Protein AF-0000000076604350 (afdb_homodimer)

Solvent-accessible surface area (backbone atoms only — not comparable to full-atom values): 19239 Å² total; per-residue (Å²): 82,40,41,67,56,44,43,65,61,52,54,80,38,66,64,33,35,86,47,88,74,57,66,70,59,52,49,53,24,46,43,36,24,58,46,32,68,46,77,90,67,58,70,30,48,34,40,36,42,25,32,75,58,22,24,50,54,53,6,51,53,47,26,49,51,41,41,78,71,67,54,74,53,62,68,60,40,52,53,45,28,46,53,47,66,53,26,44,30,33,43,35,36,25,32,43,69,64,87,52,88,81,64,50,69,69,53,44,48,38,22,34,29,20,11,50,42,36,22,52,48,38,36,40,58,71,64,32,29,31,25,84,42,74,58,74,68,46,70,32,70,66,46,32,53,73,73,67,44,57,94,79,25,42,57,74,33,37,34,35,31,22,42,49,70,57,86,79,69,86,80,87,68,75,61,44,70,82,37,47,45,80,37,92,84,41,42,67,58,44,43,65,62,51,54,81,38,66,63,35,34,87,46,87,71,56,65,70,60,53,48,53,24,46,42,35,24,58,45,32,68,45,80,90,68,57,70,30,48,36,38,36,40,25,32,76,57,22,24,51,53,52,6,51,52,48,27,51,54,41,41,76,72,66,55,75,55,63,69,59,40,52,52,45,28,47,53,47,67,52,27,44,30,32,45,36,36,25,32,43,68,64,86,51,88,81,66,50,70,69,54,44,46,38,23,33,28,19,11,50,40,36,23,53,49,38,34,40,58,72,64,32,28,31,27,84,43,73,61,74,69,46,71,33,72,65,46,32,53,72,73,67,46,56,94,78,26,43,56,74,30,38,33,34,30,21,41,51,69,57,86,79,70,85,79,84,67,75,61,43,70,81,37,47,45,80,38,95

Secondary structure (DSSP, 8-state):
-BHHHHHHH--B---B---PPPHHHHHHHHHHHHTS--GGG---EEEEEE-THHHHHHHHHHHHHHHHTT---HHHHHHHHHGGGGSSEEEEEEE-----TT--HHHHHHHHHHHHHHHHHHHHHTT-EEEEE--GGGG-HHHHHHTT--TT-EEEEEEEEE-BSSPPPPP----GGGGEEEE-/-BHHHHHHH--B---B---PPPHHHHHHHHHHHHTS--GGG---EEEEEE-THHHHHHHHHHHHHHHHTT---HHHHHHHHHGGGGSSEEEEEEE-----TT--HHHHHHHHHHHHHHHHHHHHHTT-EEEEE--GGGG-HHHHHHTT--TT-EEEEEEEEE-BSSPPPPP----GGGGEEEE-

Radius of gyration: 20.69 Å; Cα contacts (8 Å, |Δi|>4): 743; chains: 2; bounding box: 39×64×52 Å

Sequence (368 aa):
MDVLKAIRTRRSFGLVKDEKIDREIIEQILEAGTWAPCHYRTEPWRFFVLEGEGRKKLGEVLEQIAKNNGEEDEIKLEKTRAKPLRAPLIITVAVEPSDHPEALHLEEIGAVYAAIQNMLLAAHSLGLASIWRTGKPTYDPLMKQFFGLSEDGEVLGFLYIGYPKRYMPDGKRKSFEDVTKWINMDVLKAIRTRRSFGLVKDEKIDREIIEQILEAGTWAPCHYRTEPWRFFVLEGEGRKKLGEVLEQIAKNNGEEDEIKLEKTRAKPLRAPLIITVAVEPSDHPEALHLEEIGAVYAAIQNMLLAAHSLGLASIWRTGKPTYDPLMKQFFGLSEDGEVLGFLYIGYPKRYMPDGKRKSFEDVTKWIN

Foldseek 3Di:
DDPVVLVQFADQDLAFDLDDDDPVLVVQLQVLLQPFDADVSQSFKDKDKAADCSLLVVLVLQLVLCVVVPDDDPVVSVVSSCVSVSARIKIWMKGADDPPPPDDLVRSVVRNVRSVVSSSSSLVVVQKHKHWDDDDSQADPSNCVVVPHDPSMGTDTIIGMHHHPDDDDGDDDDDVVVVDDDDD/DDPVVLVQFADQDLAFDLDDDDPVLVVQLQVLLQPFDAVVSQSFKDKDKAADCSLLVVLVLQLVLCVVVPDDDPVVSVVSSCVSVSARIKIWMKGADDPPPPDDLVRSVVRNVRSVVSSSSSLVVVQKHKHWDDDDSQADPSNCVVVPHDPSMGTDTIIGMHHHPDDDDGDDDDDVVVVDDDDD

pLDDT: mean 97.79, std 1.61, range [89.69, 99.0]

Organism: NCBI:txid33932

Nearest PDB structures (foldseek):
  7tmg-assembly1_B  TM=9.272E-01  e=1.233E-18  Klebsiella pneumoniae subsp. pneumoniae HS11286
  3bm1-assembly1_A  TM=9.196E-01  e=1.662E-18  Escherichia coli K-12
  8dil-assembly1_A  TM=9.344E-01  e=5.162E-18  Salmonella enterica subsp. enterica serovar Typhimurium str. SL1344
  8dil-assembly2_C  TM=9.238E-01  e=8.832E-18  Salmonella enterica subsp. enterica serovar Typhimurium str. SL1344
  3k6h-assembly1_B  TM=9.049E-01  e=6.877E-16  Agrobacterium fabrum str. C58

InterPro domains:
  IPR000415 Nitroreductase-like [G3DSA:3.40.109.10] (1-183)
  IPR000415 Nitroreductase-like [SSF55469] (1-182)
  IPR026021 Putative NAD(P)H nitroreductase YdjA-like [PIRSF000232] (1-180)
  IPR026021 Putative NAD(P)H nitroreductase YdjA-like [cd02135] (4-163)
  IPR029479 Nitroreductase [PF00881] (7-163)
  IPR052530 NAD(P)H nitroreductase [PTHR43821] (3-183)

Structure (mmCIF, N/CA/C/O backbone):
data_AF-0000000076604350-model_v1
#
loop_
_entity.id
_entity.type
_entity.pdbx_description
1 polymer 'Putative NAD(P)H nitroreductase'
#
loop_
_atom_site.group_PDB
_atom_site.id
_atom_site.type_symbol
_atom_site.label_atom_id
_atom_site.label_alt_id
_atom_site.label_comp_id
_atom_site.label_asym_id
_atom_site.label_entity_id
_atom_site.label_seq_id
_atom_site.pdbx_PDB_ins_code
_atom_site.Cartn_x
_atom_site.Cartn_y
_atom_site.Cartn_z
_atom_site.occupancy
_atom_site.B_iso_or_equiv
_atom_site.auth_seq_id
_atom_site.auth_comp_id
_atom_site.auth_asym_id
_atom_site.auth_atom_id
_atom_site.pdbx_PDB_model_num
ATOM 1 N N . MET A 1 1 ? -2.086 -12.477 15.867 1 94.38 1 MET A N 1
ATOM 2 C CA . MET A 1 1 ? -0.709 -11.992 15.82 1 94.38 1 MET A CA 1
ATOM 3 C C . MET A 1 1 ? -0.658 -10.477 15.992 1 94.38 1 MET A C 1
ATOM 5 O O . MET A 1 1 ? -1.475 -9.75 15.422 1 94.38 1 MET A O 1
ATOM 9 N N . ASP A 1 2 ? 0.331 -10.023 16.734 1 97.06 2 ASP A N 1
ATOM 10 C CA . ASP A 1 2 ? 0.556 -8.602 16.969 1 97.06 2 ASP A CA 1
ATOM 11 C C . ASP A 1 2 ? 0.985 -7.902 15.68 1 97.06 2 ASP A C 1
ATOM 13 O O . ASP A 1 2 ? 1.773 -8.445 14.898 1 97.06 2 ASP A O 1
ATOM 17 N N . VAL A 1 3 ? 0.551 -6.609 15.516 1 97.88 3 VAL A N 1
ATOM 18 C CA . VAL A 1 3 ? 0.768 -5.859 14.281 1 97.88 3 VAL A CA 1
ATOM 19 C C . VAL A 1 3 ? 2.266 -5.707 14.023 1 97.88 3 VAL A C 1
ATOM 21 O O . VAL A 1 3 ? 2.744 -5.988 12.922 1 97.88 3 VAL A O 1
ATOM 24 N N . LEU A 1 4 ? 2.996 -5.25 14.977 1 98.12 4 LEU A N 1
ATOM 25 C CA . LEU A 1 4 ? 4.414 -4.984 14.781 1 98.12 4 LEU A CA 1
ATOM 26 C C . LEU A 1 4 ? 5.176 -6.273 14.492 1 98.12 4 LEU A C 1
ATOM 28 O O . LEU A 1 4 ? 6.078 -6.297 13.656 1 98.12 4 LEU A O 1
ATOM 32 N N . LYS A 1 5 ? 4.781 -7.289 15.164 1 97.81 5 LYS A N 1
ATOM 33 C CA . LYS A 1 5 ? 5.367 -8.594 14.891 1 97.81 5 LYS A CA 1
ATOM 34 C C . LYS A 1 5 ? 5.012 -9.078 13.484 1 97.81 5 LYS A C 1
ATOM 36 O O . LYS A 1 5 ? 5.867 -9.594 12.766 1 97.81 5 LYS A O 1
ATOM 41 N N . ALA A 1 6 ? 3.742 -8.953 13.133 1 98.25 6 ALA A N 1
ATOM 42 C CA . ALA A 1 6 ? 3.293 -9.375 11.812 1 98.25 6 ALA A CA 1
ATOM 43 C C . ALA A 1 6 ? 4.062 -8.648 10.711 1 98.25 6 ALA A C 1
ATOM 45 O O . ALA A 1 6 ? 4.516 -9.273 9.75 1 98.25 6 ALA A O 1
ATOM 46 N N . ILE A 1 7 ? 4.262 -7.363 10.852 1 98.56 7 ILE A N 1
ATOM 47 C CA . ILE A 1 7 ? 4.965 -6.551 9.867 1 98.56 7 ILE A CA 1
ATOM 48 C C . ILE A 1 7 ? 6.422 -7.004 9.773 1 98.56 7 ILE A C 1
ATOM 50 O O . ILE A 1 7 ? 6.961 -7.152 8.672 1 98.56 7 ILE A O 1
ATOM 54 N N . ARG A 1 8 ? 7.016 -7.277 10.82 1 97.69 8 ARG A N 1
ATOM 55 C CA . ARG A 1 8 ? 8.43 -7.629 10.859 1 97.69 8 ARG A CA 1
ATOM 56 C C . ARG A 1 8 ? 8.664 -9.023 10.297 1 97.69 8 ARG A C 1
ATOM 58 O O . ARG A 1 8 ? 9.711 -9.289 9.695 1 97.69 8 ARG A O 1
ATOM 65 N N . THR A 1 9 ? 7.656 -9.891 10.469 1 97.5 9 THR A N 1
ATOM 66 C CA . THR A 1 9 ? 7.934 -11.289 10.18 1 97.5 9 THR A CA 1
ATOM 67 C C . THR A 1 9 ? 7.273 -11.711 8.867 1 97.5 9 THR A C 1
ATOM 69 O O . THR A 1 9 ? 7.578 -12.773 8.328 1 97.5 9 THR A O 1
ATOM 72 N N . ARG A 1 10 ? 6.344 -10.93 8.344 1 97.81 10 ARG A N 1
ATOM 73 C CA . ARG A 1 10 ? 5.809 -11.25 7.027 1 97.81 10 ARG A CA 1
ATOM 74 C C . ARG A 1 10 ? 6.906 -11.234 5.969 1 97.81 10 ARG A C 1
ATOM 76 O O . ARG A 1 10 ? 7.715 -10.305 5.918 1 97.81 10 ARG A O 1
ATOM 83 N N . ARG A 1 11 ? 6.93 -12.258 5.168 1 95.62 11 ARG A N 1
ATOM 84 C CA . ARG A 1 11 ? 7.918 -12.406 4.102 1 95.62 11 ARG A CA 1
ATOM 85 C C . ARG A 1 11 ? 7.27 -12.938 2.828 1 95.62 11 ARG A C 1
ATOM 87 O O . ARG A 1 11 ? 6.297 -13.695 2.887 1 95.62 11 ARG A O 1
ATOM 94 N N . SER A 1 12 ? 7.887 -12.414 1.759 1 97.81 12 SER A N 1
ATOM 95 C CA . SER A 1 12 ? 7.508 -13.07 0.511 1 97.81 12 SER A CA 1
ATOM 96 C C . SER A 1 12 ? 8.016 -14.5 0.464 1 97.81 12 SER A C 1
ATOM 98 O O . SER A 1 12 ? 9.227 -14.742 0.533 1 97.81 12 SER A O 1
ATOM 100 N N . PHE A 1 13 ? 7.121 -15.414 0.427 1 97.75 13 PHE A N 1
ATOM 101 C CA . PHE A 1 13 ? 7.461 -16.828 0.465 1 97.75 13 PHE A CA 1
ATOM 102 C C . PHE A 1 13 ? 6.516 -17.641 -0.415 1 97.75 13 PHE A C 1
ATOM 104 O O . PHE A 1 13 ? 5.328 -17.766 -0.108 1 97.75 13 PHE A O 1
ATOM 111 N N . GLY A 1 14 ? 7.039 -18.234 -1.492 1 97.5 14 GLY A N 1
ATOM 112 C CA . GLY A 1 14 ? 6.203 -18.859 -2.506 1 97.5 14 GLY A CA 1
ATOM 113 C C . GLY A 1 14 ? 6.223 -20.375 -2.441 1 97.5 14 GLY A C 1
ATOM 114 O O . GLY A 1 14 ? 5.543 -21.047 -3.223 1 97.5 14 GLY A O 1
ATOM 115 N N . LEU A 1 15 ? 7.023 -20.938 -1.523 1 97.94 15 LEU A N 1
ATOM 116 C CA . LEU A 1 15 ? 7.043 -22.375 -1.367 1 97.94 15 LEU A CA 1
ATOM 117 C C . LEU A 1 15 ? 5.914 -22.844 -0.455 1 97.94 15 LEU A C 1
ATOM 119 O O . LEU A 1 15 ? 6.102 -22.984 0.756 1 97.94 15 LEU A O 1
ATOM 123 N N . VAL A 1 16 ? 4.793 -23.266 -1.085 1 98.56 16 VAL A N 1
ATOM 124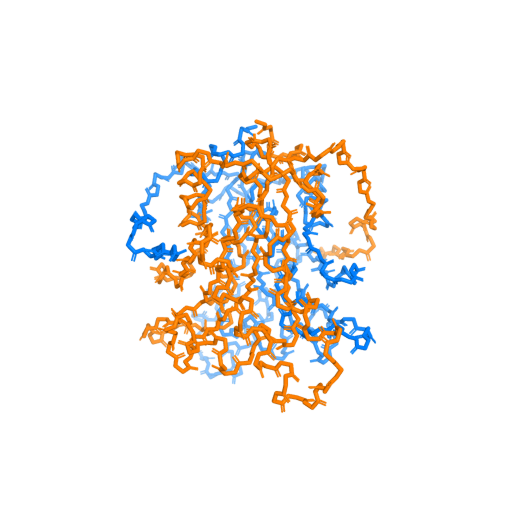 C CA . VAL A 1 16 ? 3.592 -23.531 -0.304 1 98.56 16 VAL A CA 1
ATOM 125 C C . VAL A 1 16 ? 3.045 -24.922 -0.66 1 98.56 16 VAL A C 1
ATOM 127 O O . VAL A 1 16 ? 3.34 -25.453 -1.732 1 98.56 16 VAL A O 1
ATOM 130 N N . LYS A 1 17 ? 2.277 -25.453 0.217 1 98.25 17 LYS A N 1
ATOM 131 C CA . LYS A 1 17 ? 1.61 -26.734 -0 1 98.25 17 LYS A CA 1
ATOM 132 C C . LYS A 1 17 ? 0.426 -26.578 -0.952 1 98.25 17 LYS A C 1
ATOM 134 O O . LYS A 1 17 ? -0.164 -25.5 -1.051 1 98.25 17 LYS A O 1
ATOM 139 N N . ASP A 1 18 ? 0.169 -27.672 -1.612 1 96.38 18 ASP A N 1
ATOM 140 C CA . ASP A 1 18 ? -1.043 -27.703 -2.424 1 96.38 18 ASP A CA 1
ATOM 141 C C . ASP A 1 18 ? -2.244 -28.156 -1.598 1 96.38 18 ASP A C 1
ATOM 143 O O . ASP A 1 18 ? -2.809 -29.219 -1.846 1 96.38 18 ASP A O 1
ATOM 147 N N . GLU A 1 19 ? -2.605 -27.422 -0.654 1 97.44 19 GLU A N 1
ATOM 148 C CA . GLU A 1 19 ? -3.715 -27.672 0.261 1 97.44 19 GLU A CA 1
ATOM 149 C C . GLU A 1 19 ? -4.773 -26.578 0.153 1 97.44 19 GLU A C 1
ATOM 151 O O . GLU A 1 19 ? -4.449 -25.391 0.14 1 97.44 19 GLU A O 1
ATOM 156 N N . LYS A 1 20 ? -5.922 -27.141 -0.014 1 97 20 LYS A N 1
ATOM 157 C CA . LYS A 1 20 ? -7.023 -26.188 -0.127 1 97 20 LYS A CA 1
ATOM 158 C C . LYS A 1 20 ? -7.109 -25.297 1.106 1 97 20 LYS A C 1
ATOM 160 O O . LYS A 1 20 ? -6.922 -25.766 2.232 1 97 20 LYS A O 1
ATOM 165 N N . ILE A 1 21 ? -7.402 -24.078 0.904 1 98.19 21 ILE A N 1
ATOM 166 C CA . ILE A 1 21 ? -7.605 -23.125 1.986 1 98.19 21 ILE A CA 1
ATOM 167 C C . ILE A 1 21 ? -9.102 -22.938 2.234 1 98.19 21 ILE A C 1
ATOM 169 O O . ILE A 1 21 ? -9.875 -22.766 1.29 1 98.19 21 ILE A O 1
ATOM 173 N N . ASP A 1 22 ? -9.477 -22.891 3.42 1 98.19 22 ASP A N 1
ATOM 174 C CA . ASP A 1 22 ? -10.883 -22.734 3.783 1 98.19 22 ASP A CA 1
ATOM 175 C C . ASP A 1 22 ? -11.43 -21.406 3.283 1 98.19 22 ASP A C 1
ATOM 177 O O . ASP A 1 22 ? -10.758 -20.375 3.377 1 98.19 22 ASP A O 1
ATOM 181 N N . ARG A 1 23 ? -12.648 -21.484 2.811 1 98.06 23 ARG A N 1
ATOM 182 C CA . ARG A 1 23 ? -13.297 -20.297 2.27 1 98.06 23 ARG A CA 1
ATOM 183 C C . ARG A 1 23 ? -13.352 -19.188 3.311 1 98.06 23 ARG A C 1
ATOM 185 O O . ARG A 1 23 ? -13.172 -18 2.979 1 98.06 23 ARG A O 1
ATOM 192 N N . GLU A 1 24 ? -13.617 -19.531 4.539 1 98.56 24 GLU A N 1
ATOM 193 C CA . GLU A 1 24 ? -13.703 -18.547 5.605 1 98.56 24 GLU A CA 1
ATOM 194 C C . GLU A 1 24 ? -12.391 -17.781 5.766 1 98.56 24 GLU A C 1
ATOM 196 O O . GLU A 1 24 ? -12.398 -16.578 6.039 1 98.56 24 GLU A O 1
ATOM 201 N N . ILE A 1 25 ? -11.289 -18.453 5.625 1 98.75 25 ILE A N 1
ATOM 202 C CA . ILE A 1 25 ? -9.969 -17.844 5.723 1 98.75 25 ILE A CA 1
ATOM 203 C C . ILE A 1 25 ? -9.758 -16.891 4.551 1 98.75 25 ILE A C 1
ATOM 205 O O . ILE A 1 25 ? -9.297 -15.758 4.738 1 98.75 25 ILE A O 1
ATOM 209 N N . ILE A 1 26 ? -10.172 -17.359 3.357 1 98.88 26 ILE A N 1
ATOM 210 C CA . ILE A 1 26 ? -10.047 -16.531 2.166 1 98.88 26 ILE A CA 1
ATOM 211 C C . ILE A 1 26 ? -10.875 -15.25 2.338 1 98.88 26 ILE A C 1
ATOM 213 O O . ILE A 1 26 ? -10.414 -14.156 2.025 1 98.88 26 ILE A O 1
ATOM 217 N N . GLU A 1 27 ? -12.047 -15.398 2.879 1 98.88 27 GLU A N 1
ATOM 218 C CA . GLU A 1 27 ? -12.945 -14.266 3.057 1 98.88 27 GLU A CA 1
ATOM 219 C C . GLU A 1 27 ? -12.391 -13.273 4.066 1 98.88 27 GLU A C 1
ATOM 221 O O . GLU A 1 27 ? -12.578 -12.062 3.922 1 98.88 27 GLU A O 1
ATOM 226 N N . GLN A 1 28 ? -11.688 -13.711 5.113 1 98.81 28 GLN A N 1
ATOM 227 C CA . GLN A 1 28 ? -11.023 -12.82 6.062 1 98.81 28 GLN A CA 1
ATOM 228 C C . GLN A 1 28 ? -9.938 -11.992 5.379 1 98.81 28 GLN A C 1
ATOM 230 O O . GLN A 1 28 ? -9.766 -10.812 5.68 1 98.81 28 GLN A O 1
ATOM 235 N N . ILE A 1 29 ? -9.234 -12.625 4.453 1 98.94 29 ILE A N 1
ATOM 236 C CA . ILE A 1 29 ? -8.188 -11.93 3.711 1 98.94 29 ILE A CA 1
ATOM 237 C C . ILE A 1 29 ? -8.812 -10.867 2.807 1 98.94 29 ILE A C 1
ATOM 239 O O . ILE A 1 29 ? -8.328 -9.734 2.748 1 98.94 29 ILE A O 1
ATOM 243 N N . LEU A 1 30 ? -9.914 -11.234 2.123 1 98.94 30 LEU A N 1
ATOM 244 C CA . LEU A 1 30 ? -10.617 -10.297 1.257 1 98.94 30 LEU A CA 1
ATOM 245 C C . LEU A 1 30 ? -11.172 -9.117 2.061 1 98.94 30 LEU A C 1
ATOM 247 O O . LEU A 1 30 ? -11.031 -7.965 1.653 1 98.94 30 LEU A O 1
ATOM 251 N N . GLU A 1 31 ? -11.734 -9.43 3.168 1 98.81 31 GLU A N 1
ATOM 252 C CA . GLU A 1 31 ? -12.266 -8.391 4.043 1 98.81 31 GLU A CA 1
ATOM 253 C C . GLU A 1 31 ? -11.164 -7.43 4.492 1 98.81 31 GLU A C 1
ATOM 255 O O . GLU A 1 31 ? -11.367 -6.215 4.523 1 98.81 31 GLU A O 1
ATOM 260 N N . ALA A 1 32 ? -10.039 -7.957 4.863 1 98.88 32 ALA A N 1
ATOM 261 C CA . ALA A 1 32 ? -8.906 -7.117 5.258 1 98.88 32 ALA A CA 1
ATOM 262 C C . ALA A 1 32 ? -8.57 -6.105 4.164 1 98.88 32 ALA A C 1
ATOM 264 O O . ALA A 1 32 ? -8.258 -4.949 4.457 1 98.88 32 ALA A O 1
ATOM 265 N N . GLY A 1 33 ? -8.633 -6.527 2.914 1 98.94 33 GLY A N 1
ATOM 266 C CA . GLY A 1 33 ? -8.344 -5.637 1.801 1 98.94 33 GLY A CA 1
ATOM 267 C C . GLY A 1 33 ? -9.273 -4.441 1.734 1 98.94 33 GLY A C 1
ATOM 268 O O . GLY A 1 33 ? -8.828 -3.314 1.5 1 98.94 33 GLY A O 1
ATOM 269 N N . THR A 1 34 ? -10.539 -4.629 1.993 1 98.75 34 THR A N 1
ATOM 270 C CA . THR A 1 34 ? -11.531 -3.576 1.802 1 98.75 34 THR A CA 1
ATOM 271 C C . THR A 1 34 ? -11.422 -2.523 2.902 1 98.75 34 THR A C 1
ATOM 273 O O . THR A 1 34 ? -12 -1.443 2.793 1 98.75 34 THR A O 1
ATOM 276 N N . TRP A 1 35 ? -10.625 -2.779 3.947 1 98.62 35 TRP A N 1
ATOM 277 C CA . TRP A 1 35 ? -10.5 -1.842 5.059 1 98.62 35 TRP A CA 1
ATOM 278 C C . TRP A 1 35 ? -9.266 -0.957 4.887 1 98.62 35 TRP A C 1
ATOM 280 O O . TRP A 1 35 ? -8.875 -0.24 5.812 1 98.62 35 TRP A O 1
ATOM 290 N N . ALA A 1 36 ? -8.641 -1.033 3.711 1 98.75 36 ALA A N 1
ATOM 291 C CA . ALA A 1 36 ? -7.539 -0.127 3.412 1 98.75 36 ALA A CA 1
ATOM 292 C C . ALA A 1 36 ? -8.016 1.322 3.365 1 98.75 36 ALA A C 1
ATOM 294 O O . ALA A 1 36 ? -9.195 1.588 3.113 1 98.75 36 ALA A O 1
ATOM 295 N N . PRO A 1 37 ? -7.102 2.283 3.701 1 98.44 37 PRO A N 1
ATOM 296 C CA . PRO A 1 37 ? -7.477 3.684 3.492 1 98.44 37 PRO A CA 1
ATOM 297 C C . PRO A 1 37 ? -7.805 3.996 2.035 1 98.44 37 PRO A C 1
ATOM 299 O O . PRO A 1 37 ? -7.25 3.371 1.126 1 98.44 37 PRO A O 1
ATOM 302 N N . CYS A 1 38 ? -8.727 4.902 1.878 1 97.31 38 CYS A N 1
ATOM 303 C CA . CYS A 1 38 ? -9.164 5.254 0.532 1 97.31 38 CYS A CA 1
ATOM 304 C C . CYS A 1 38 ? -9.633 6.703 0.471 1 97.31 38 CYS A C 1
ATOM 306 O O . CYS A 1 38 ? -10.656 7.055 1.055 1 97.31 38 CYS A O 1
ATOM 308 N N . HIS A 1 39 ? -8.812 7.441 -0.3 1 95.5 39 HIS A N 1
ATOM 309 C CA . HIS A 1 39 ? -9.195 8.828 -0.524 1 95.5 39 HIS A CA 1
ATOM 310 C C . HIS A 1 39 ? -10.547 8.922 -1.23 1 95.5 39 HIS A C 1
ATOM 312 O O . HIS A 1 39 ? -10.805 8.172 -2.174 1 95.5 39 HIS A O 1
ATOM 318 N N . TYR A 1 40 ? -11.469 9.75 -0.768 1 95.81 40 TYR A N 1
ATOM 319 C CA . TYR A 1 40 ? -12.805 9.992 -1.302 1 95.81 40 TYR A CA 1
ATOM 320 C C . TYR A 1 40 ? -13.672 8.75 -1.174 1 95.81 40 TYR A C 1
ATOM 322 O O . TYR A 1 40 ? -14.766 8.688 -1.753 1 95.81 40 TYR A O 1
ATOM 330 N N . ARG A 1 41 ? -13.211 7.68 -0.509 1 96.19 41 ARG A N 1
ATOM 331 C CA . ARG A 1 41 ? -13.938 6.441 -0.255 1 96.19 41 ARG A CA 1
ATOM 332 C C . ARG A 1 41 ? -14.5 5.859 -1.55 1 96.19 41 ARG A C 1
ATOM 334 O O . ARG A 1 41 ? -15.664 5.438 -1.595 1 96.19 41 ARG A O 1
ATOM 341 N N . THR A 1 42 ? -13.656 5.934 -2.574 1 97.62 42 THR A N 1
ATOM 342 C CA . THR A 1 42 ? -14.07 5.43 -3.879 1 97.62 42 THR A CA 1
ATOM 343 C C . THR A 1 42 ? -14.023 3.906 -3.908 1 97.62 42 THR A C 1
ATOM 345 O O . THR A 1 42 ? -14.641 3.279 -4.773 1 97.62 42 THR A O 1
ATOM 348 N N . GLU A 1 43 ? -13.312 3.246 -3.002 1 98 43 GLU A N 1
ATOM 349 C CA . GLU A 1 43 ? -13.156 1.801 -2.879 1 98 43 GLU A CA 1
ATOM 350 C C . GLU A 1 43 ? -12.906 1.155 -4.238 1 98 43 GLU A C 1
ATOM 352 O O . GLU A 1 43 ? -13.648 0.262 -4.652 1 98 43 GLU A O 1
ATOM 357 N N . PRO A 1 44 ? -11.766 1.589 -4.867 1 98.56 44 PRO A N 1
ATOM 358 C CA . PRO A 1 44 ? -11.508 1.251 -6.27 1 98.56 44 PRO A CA 1
ATOM 359 C C . PRO A 1 44 ? -10.969 -0.167 -6.445 1 98.56 44 PRO A C 1
ATOM 361 O O . PRO A 1 44 ? -10.711 -0.598 -7.57 1 98.56 44 PRO A O 1
ATOM 364 N N . TRP A 1 45 ? -10.773 -0.945 -5.426 1 98.88 45 TRP A N 1
ATOM 365 C CA . TRP A 1 45 ? -10.18 -2.275 -5.484 1 98.88 45 TRP A CA 1
ATOM 366 C C . TRP A 1 45 ? -11.164 -3.289 -6.059 1 98.88 45 TRP A C 1
ATOM 368 O O . TRP A 1 45 ? -12.367 -3.209 -5.801 1 98.88 45 TRP A O 1
ATOM 378 N N . ARG A 1 46 ? -10.641 -4.207 -6.844 1 98.88 46 ARG A N 1
ATOM 379 C CA . ARG A 1 46 ? -11.312 -5.41 -7.32 1 98.88 46 ARG A CA 1
ATOM 380 C C . ARG A 1 46 ? -10.484 -6.656 -7.016 1 98.88 46 ARG A C 1
ATOM 382 O O . ARG A 1 46 ? -9.266 -6.66 -7.207 1 98.88 46 ARG A O 1
ATOM 389 N N . PHE A 1 47 ? -11.172 -7.625 -6.512 1 98.94 47 PHE A N 1
ATOM 390 C CA . PHE A 1 47 ? -10.508 -8.875 -6.152 1 98.94 47 PHE A CA 1
ATOM 391 C C . PHE A 1 47 ? -10.984 -10.016 -7.043 1 98.94 47 PHE A C 1
ATOM 393 O O . PHE A 1 47 ? -12.18 -10.133 -7.316 1 98.94 47 PHE A O 1
ATOM 400 N N . PHE A 1 48 ? -10.078 -10.836 -7.527 1 98.94 48 PHE A N 1
ATOM 401 C CA . PHE A 1 48 ? -10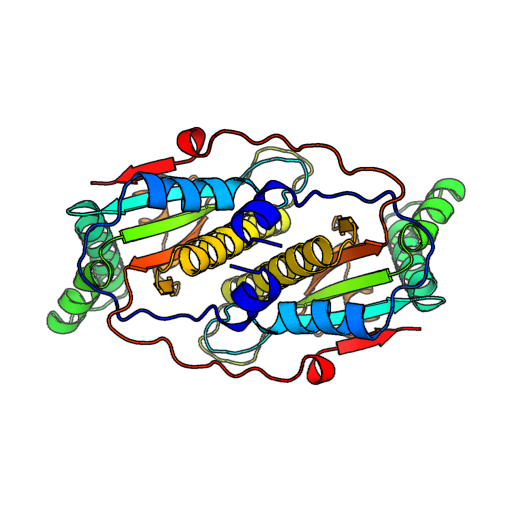.375 -12.055 -8.273 1 98.94 48 PHE A CA 1
ATOM 402 C C . PHE A 1 48 ? -9.734 -13.266 -7.602 1 98.94 48 PHE A C 1
ATOM 404 O O . PHE A 1 48 ? -8.508 -13.336 -7.477 1 98.94 48 PHE A O 1
ATOM 411 N N . VAL A 1 49 ? -10.562 -14.188 -7.18 1 98.94 49 VAL A N 1
ATOM 412 C CA . VAL A 1 49 ? -10.094 -15.367 -6.457 1 98.94 49 VAL A CA 1
ATOM 413 C C . VAL A 1 49 ? -10 -16.547 -7.414 1 98.94 49 VAL A C 1
ATOM 415 O O . VAL A 1 49 ? -11.008 -17 -7.957 1 98.94 49 VAL A O 1
ATOM 418 N N . LEU A 1 50 ? -8.797 -17 -7.625 1 98.88 50 LEU A N 1
ATOM 419 C CA . LEU A 1 50 ? -8.562 -18.125 -8.539 1 98.88 50 LEU A CA 1
ATOM 420 C C . LEU A 1 50 ? -8.195 -19.391 -7.766 1 98.88 50 LEU A C 1
ATOM 422 O O . LEU A 1 50 ? -7.188 -19.422 -7.062 1 98.88 50 LEU A O 1
ATOM 426 N N . GLU A 1 51 ? -8.969 -20.438 -7.898 1 97.62 51 GLU A N 1
ATOM 427 C CA . GLU A 1 51 ? -8.742 -21.781 -7.387 1 97.62 51 GLU A CA 1
ATOM 428 C C . GLU A 1 51 ? -8.992 -22.828 -8.461 1 97.62 51 GLU A C 1
ATOM 430 O O . GLU A 1 51 ? -9.602 -22.547 -9.492 1 97.62 51 GLU A O 1
ATOM 435 N N . GLY A 1 52 ? -8.43 -24 -8.242 1 95 52 GLY A N 1
ATOM 436 C CA . GLY A 1 52 ? -8.688 -25.094 -9.172 1 95 52 GLY A CA 1
ATOM 437 C C . GLY A 1 52 ? -8.438 -24.719 -10.617 1 95 52 GLY A C 1
ATOM 438 O O . GLY A 1 52 ? -7.344 -24.266 -10.969 1 95 52 GLY A O 1
ATOM 439 N N . GLU A 1 53 ? -9.5 -24.781 -11.438 1 96.75 53 GLU A N 1
ATOM 440 C CA . GLU A 1 53 ? -9.359 -24.547 -12.875 1 96.75 53 GLU A CA 1
ATOM 441 C C . GLU A 1 53 ? -9.117 -23.078 -13.18 1 96.75 53 GLU A C 1
ATOM 443 O O . GLU A 1 53 ? -8.578 -22.734 -14.227 1 96.75 53 GLU A O 1
ATOM 448 N N . GLY A 1 54 ? -9.547 -22.234 -12.305 1 98.12 54 GLY A N 1
ATOM 449 C CA . GLY A 1 54 ? -9.297 -20.812 -12.5 1 98.12 54 GLY A CA 1
ATOM 450 C C . GLY A 1 54 ? -7.824 -20.469 -12.641 1 98.12 54 GLY A C 1
ATOM 451 O O . GLY A 1 54 ? -7.457 -19.594 -13.422 1 98.12 54 GLY A O 1
ATOM 452 N N . ARG A 1 55 ? -7.008 -21.156 -11.961 1 98.5 55 ARG A N 1
ATOM 453 C CA . ARG A 1 55 ? -5.566 -20.953 -12.062 1 98.5 55 ARG A CA 1
ATOM 454 C C . ARG A 1 55 ? -5.047 -21.375 -13.438 1 98.5 55 ARG A C 1
ATOM 456 O O . ARG A 1 55 ? -4.148 -20.719 -13.984 1 98.5 55 ARG A O 1
ATOM 463 N N . LYS A 1 56 ? -5.605 -22.391 -13.961 1 98.44 56 LYS A N 1
ATOM 464 C CA . LYS A 1 56 ? -5.199 -22.828 -15.297 1 98.44 56 LYS A CA 1
ATOM 465 C C . LYS A 1 56 ? -5.555 -21.781 -16.359 1 98.44 56 LYS A C 1
ATOM 467 O O . LYS A 1 56 ? -4.793 -21.562 -17.297 1 98.44 56 LYS A O 1
ATOM 472 N N . LYS A 1 57 ? -6.699 -21.234 -16.188 1 98.62 57 LYS A N 1
ATOM 473 C CA . LYS A 1 57 ? -7.113 -20.172 -17.109 1 98.62 57 LYS A CA 1
ATOM 474 C C . LYS A 1 57 ? -6.117 -19.016 -17.109 1 98.62 57 LYS A C 1
ATOM 476 O O . LYS A 1 57 ? -5.781 -18.484 -18.172 1 98.62 57 LYS A O 1
ATOM 481 N N . LEU A 1 58 ? -5.688 -18.609 -15.938 1 98.81 58 LEU A N 1
ATOM 482 C CA . LEU A 1 58 ? -4.66 -17.578 -15.852 1 98.81 58 LEU A CA 1
ATOM 483 C C . LEU A 1 58 ? -3.381 -18.031 -16.547 1 98.81 58 LEU A C 1
ATOM 485 O O . LEU A 1 58 ? -2.73 -17.234 -17.234 1 98.81 58 LEU A O 1
ATOM 489 N N . GLY A 1 59 ? -3.049 -19.281 -16.328 1 98.81 59 GLY A N 1
ATOM 490 C CA . GLY A 1 59 ? -1.885 -19.828 -17 1 98.81 59 GLY A CA 1
ATOM 491 C C . GLY A 1 59 ? -1.962 -19.719 -18.516 1 98.81 59 GLY A C 1
ATOM 492 O O . GLY A 1 59 ? -0.968 -19.391 -19.172 1 98.81 59 GLY A O 1
ATOM 493 N N . GLU A 1 60 ? -3.092 -19.984 -19.031 1 98.62 60 GLU A N 1
ATOM 494 C CA . GLU A 1 60 ? -3.297 -19.875 -20.469 1 98.62 60 GLU A CA 1
ATOM 495 C C . GLU A 1 60 ? -3.09 -18.453 -20.953 1 98.62 60 GLU A C 1
ATOM 497 O O . GLU A 1 60 ? -2.506 -18.219 -22.016 1 98.62 60 GLU A O 1
ATOM 502 N N . VAL A 1 61 ? -3.6 -17.5 -20.234 1 98.75 61 VAL A N 1
ATOM 503 C CA . VAL A 1 61 ? -3.438 -16.078 -20.562 1 98.75 61 VAL A CA 1
ATOM 504 C C . VAL A 1 61 ? -1.955 -15.719 -20.562 1 98.75 61 VAL A C 1
ATOM 506 O O . VAL A 1 61 ? -1.464 -15.055 -21.469 1 98.75 61 VAL A O 1
ATOM 509 N N . LEU A 1 62 ? -1.243 -16.172 -19.516 1 98.81 62 LEU A N 1
ATOM 510 C CA . LEU A 1 62 ? 0.186 -15.891 -19.406 1 98.81 62 LEU A CA 1
ATOM 511 C C . LEU A 1 62 ? 0.946 -16.484 -20.578 1 98.81 62 LEU A C 1
ATOM 513 O O . LEU A 1 62 ? 1.847 -15.852 -21.125 1 98.81 62 LEU A O 1
ATOM 517 N N . GLU A 1 63 ? 0.569 -17.672 -20.922 1 98.81 63 GLU A N 1
ATOM 518 C CA . GLU A 1 63 ? 1.195 -18.312 -22.078 1 98.81 63 GLU A CA 1
ATOM 519 C C . GLU A 1 63 ? 0.957 -17.516 -23.359 1 98.81 63 GLU A C 1
ATOM 521 O O . GLU A 1 63 ? 1.879 -17.328 -24.141 1 98.81 63 GLU A O 1
ATOM 526 N N . GLN A 1 64 ? -0.241 -17.125 -23.594 1 98.75 64 GLN A N 1
ATOM 527 C CA . GLN A 1 64 ? -0.58 -16.359 -24.781 1 98.75 64 GLN A CA 1
ATOM 528 C C . GLN A 1 64 ? 0.209 -15.055 -24.828 1 98.75 64 GLN A C 1
ATOM 530 O O . GLN A 1 64 ? 0.696 -14.656 -25.891 1 98.75 64 GLN A O 1
ATOM 535 N N . ILE A 1 65 ? 0.321 -14.398 -23.719 1 98.69 65 ILE A N 1
ATOM 536 C CA . ILE A 1 65 ? 1.092 -13.164 -23.641 1 98.69 65 ILE A CA 1
ATOM 537 C C . ILE A 1 65 ? 2.545 -13.438 -24.016 1 98.69 65 ILE A C 1
ATOM 539 O O . ILE A 1 65 ? 3.148 -12.672 -24.781 1 98.69 65 ILE A O 1
ATOM 543 N N . ALA A 1 66 ? 3.074 -14.492 -23.5 1 98.62 66 ALA A N 1
ATOM 544 C CA . ALA A 1 66 ? 4.449 -14.859 -23.828 1 98.62 66 ALA A CA 1
ATOM 545 C C . ALA A 1 66 ? 4.617 -15.109 -25.312 1 98.62 66 ALA A C 1
ATOM 547 O O . ALA A 1 66 ? 5.582 -14.648 -25.922 1 98.62 66 ALA A O 1
ATOM 548 N N . LYS A 1 67 ? 3.688 -15.781 -25.891 1 98.62 67 LYS A N 1
ATOM 549 C CA . LYS A 1 67 ? 3.717 -16.047 -27.312 1 98.62 67 LYS A CA 1
ATOM 550 C C . LYS A 1 67 ? 3.654 -14.758 -28.125 1 98.62 67 LYS A C 1
ATOM 552 O O . LYS A 1 67 ? 4.414 -14.578 -29.078 1 98.62 67 LYS A O 1
ATOM 557 N N . ASN A 1 68 ? 2.742 -13.898 -27.75 1 98.19 68 ASN A N 1
ATOM 558 C CA . ASN A 1 68 ? 2.594 -12.617 -28.438 1 98.19 68 ASN A CA 1
ATOM 559 C C . ASN A 1 68 ? 3.873 -11.789 -28.359 1 98.19 68 ASN A C 1
ATOM 561 O O . ASN A 1 68 ? 4.133 -10.953 -29.234 1 98.19 68 ASN A O 1
ATOM 565 N N . ASN A 1 69 ? 4.609 -12.078 -2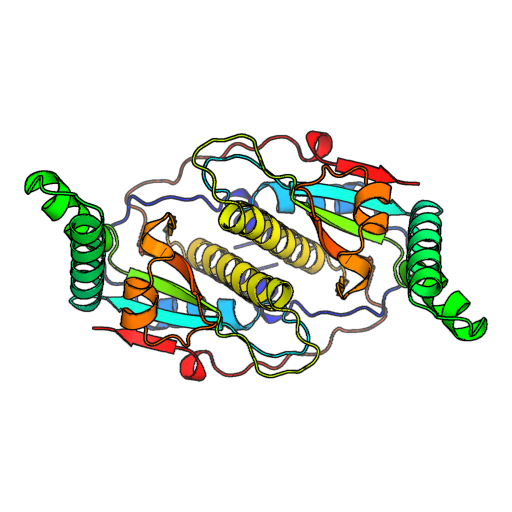7.312 1 97.19 69 ASN A N 1
ATOM 566 C CA . ASN A 1 69 ? 5.848 -11.328 -27.125 1 97.19 69 ASN A CA 1
ATOM 567 C C . ASN A 1 69 ? 7.039 -12.055 -27.75 1 97.19 69 ASN A C 1
ATOM 569 O O . ASN A 1 69 ? 8.188 -11.734 -27.453 1 97.19 69 ASN A O 1
ATOM 573 N N . GLY A 1 70 ? 6.77 -13.141 -28.438 1 97.38 70 GLY A N 1
ATOM 574 C CA . GLY A 1 70 ? 7.773 -13.727 -29.312 1 97.38 70 GLY A CA 1
ATOM 575 C C . GLY A 1 70 ? 8.359 -15.016 -28.766 1 97.38 70 GLY A C 1
ATOM 576 O O . GLY A 1 70 ? 9.297 -15.57 -29.328 1 97.38 70 GLY A O 1
ATOM 577 N N . GLU A 1 71 ? 7.855 -15.469 -27.625 1 97.88 71 GLU A N 1
ATOM 578 C CA . GLU A 1 71 ? 8.367 -16.734 -27.094 1 97.88 71 GLU A CA 1
ATOM 579 C C . GLU A 1 71 ? 7.887 -17.906 -27.938 1 97.88 71 GLU A C 1
ATOM 581 O O . GLU A 1 71 ? 6.684 -18.094 -28.141 1 97.88 71 GLU A O 1
ATOM 586 N N . GLU A 1 72 ? 8.875 -18.75 -28.344 1 97.81 72 GLU A N 1
ATOM 587 C CA . GLU A 1 72 ? 8.523 -19.891 -29.188 1 97.81 72 GLU A CA 1
ATOM 588 C C . GLU A 1 72 ? 8.961 -21.203 -28.562 1 97.81 72 GLU A C 1
ATOM 590 O O . GLU A 1 72 ? 8.547 -22.281 -29 1 97.81 72 GLU A O 1
ATOM 595 N N . ASP A 1 73 ? 9.781 -21.047 -27.578 1 98.38 73 ASP A N 1
ATOM 596 C CA . ASP A 1 73 ? 10.266 -22.25 -26.906 1 98.38 73 ASP A CA 1
ATOM 597 C C . ASP A 1 73 ? 9.148 -22.938 -26.125 1 98.38 73 ASP A C 1
ATOM 599 O O . ASP A 1 73 ? 8.648 -22.406 -25.141 1 98.38 73 ASP A O 1
ATOM 603 N N . GLU A 1 74 ? 8.836 -24.141 -26.516 1 98.06 74 GLU A N 1
ATOM 604 C CA . GLU A 1 74 ? 7.703 -24.859 -25.938 1 98.06 74 GLU A CA 1
ATOM 605 C C . GLU A 1 74 ? 7.918 -25.156 -24.469 1 98.06 74 GLU A C 1
ATOM 607 O O . GLU A 1 74 ? 6.965 -25.172 -23.688 1 98.06 74 GLU A O 1
ATOM 612 N N . ILE A 1 75 ? 9.102 -25.453 -24.094 1 98.38 75 ILE A N 1
ATOM 613 C CA . ILE A 1 75 ? 9.414 -25.734 -22.703 1 98.38 75 ILE A CA 1
ATOM 614 C C . ILE A 1 75 ? 9.18 -24.484 -21.859 1 98.38 75 ILE A C 1
ATOM 616 O O . ILE A 1 75 ? 8.57 -24.562 -20.781 1 98.38 75 ILE A O 1
ATOM 620 N N . LYS A 1 76 ? 9.586 -23.344 -22.359 1 98.12 76 LYS A N 1
ATOM 621 C CA . LYS A 1 76 ? 9.383 -22.078 -21.656 1 98.12 76 LYS A CA 1
ATOM 622 C C . LYS A 1 76 ? 7.898 -21.734 -21.578 1 98.12 76 LYS A C 1
ATOM 624 O O . LYS A 1 76 ? 7.43 -21.203 -20.578 1 98.12 76 LYS A O 1
ATOM 629 N N . LEU A 1 77 ? 7.234 -22 -22.641 1 98.5 77 LEU A N 1
ATOM 630 C CA . LEU A 1 77 ? 5.805 -21.719 -22.672 1 98.5 77 LEU A CA 1
ATOM 631 C C . LEU A 1 77 ? 5.055 -22.594 -21.672 1 98.5 77 LEU A C 1
ATOM 633 O O . LEU A 1 77 ? 4.145 -22.125 -20.984 1 98.5 77 LEU A O 1
ATOM 637 N N . GLU A 1 78 ? 5.41 -23.828 -21.547 1 98.44 78 GLU A N 1
ATOM 638 C CA . GLU A 1 78 ? 4.797 -24.734 -20.578 1 98.44 78 GLU A CA 1
ATOM 639 C C . GLU A 1 78 ? 5.062 -24.266 -19.156 1 98.44 78 GLU A C 1
ATOM 641 O O . GLU A 1 78 ? 4.176 -24.312 -18.297 1 98.44 78 GLU A O 1
ATOM 646 N N . LYS A 1 79 ? 6.27 -23.859 -18.938 1 98.31 79 LYS A N 1
ATOM 647 C CA . LYS A 1 79 ? 6.625 -23.344 -17.625 1 98.31 79 LYS A CA 1
ATOM 648 C C . LYS A 1 79 ? 5.801 -22.094 -17.281 1 98.31 79 LYS A C 1
ATOM 650 O O . LYS A 1 79 ? 5.348 -21.938 -16.141 1 98.31 79 LYS A O 1
ATOM 655 N N . THR A 1 80 ? 5.648 -21.266 -18.266 1 98.44 80 THR A N 1
ATOM 656 C CA . THR A 1 80 ? 4.859 -20.047 -18.094 1 98.44 80 THR A CA 1
ATOM 657 C C . THR A 1 80 ? 3.41 -20.375 -17.766 1 98.44 80 THR A C 1
ATOM 659 O O . THR A 1 80 ? 2.826 -19.812 -16.844 1 98.44 80 THR A O 1
ATOM 662 N N . ARG A 1 81 ? 2.893 -21.297 -18.438 1 98.31 81 ARG A N 1
ATOM 663 C CA . ARG A 1 81 ? 1.508 -21.719 -18.25 1 98.31 81 ARG A CA 1
ATOM 664 C C . ARG A 1 81 ? 1.301 -22.312 -16.859 1 98.31 81 ARG A C 1
ATOM 666 O O . ARG A 1 81 ? 0.224 -22.188 -16.281 1 98.31 81 ARG A O 1
ATOM 673 N N . ALA A 1 82 ? 2.303 -22.906 -16.281 1 98.44 82 ALA A N 1
ATOM 674 C CA . ALA A 1 82 ? 2.201 -23.641 -15.016 1 98.44 82 ALA A CA 1
ATOM 675 C C . ALA A 1 82 ? 2.408 -22.703 -13.82 1 98.44 82 ALA A C 1
ATOM 677 O O . ALA A 1 82 ? 2.141 -23.078 -12.68 1 98.44 82 ALA A O 1
ATOM 678 N N . LYS A 1 83 ? 2.805 -21.484 -14.047 1 98.44 83 LYS A N 1
ATOM 679 C CA . LYS A 1 83 ? 3.18 -20.562 -12.977 1 98.44 83 LYS A CA 1
ATOM 680 C C . LYS A 1 83 ? 2.045 -20.391 -11.969 1 98.44 83 LYS A C 1
ATOM 682 O O . LYS A 1 83 ? 2.268 -20.469 -10.758 1 98.44 83 LYS A O 1
ATOM 687 N N . PRO A 1 84 ? 0.781 -20.266 -12.438 1 98.56 84 PRO A N 1
ATOM 688 C CA . PRO A 1 84 ? -0.287 -20.047 -11.461 1 98.56 84 PRO A CA 1
ATOM 689 C C . PRO A 1 84 ? -0.548 -21.266 -10.586 1 98.56 84 PRO A C 1
ATOM 691 O O . PRO A 1 84 ? -1.226 -21.172 -9.555 1 98.56 84 PRO A O 1
ATOM 694 N N . LEU A 1 85 ? 0.021 -22.406 -10.938 1 98.25 85 LEU A N 1
ATOM 695 C CA . LEU A 1 85 ? -0.238 -23.641 -10.203 1 98.25 85 LEU A CA 1
ATOM 696 C C . LEU A 1 85 ? 0.728 -23.781 -9.031 1 98.25 85 LEU A C 1
ATOM 698 O O . LEU A 1 85 ? 0.613 -24.719 -8.242 1 98.25 85 LEU A O 1
ATOM 702 N N . ARG A 1 86 ? 1.584 -22.781 -8.867 1 97.94 86 ARG A N 1
ATOM 703 C CA . ARG A 1 86 ? 2.596 -22.828 -7.816 1 97.94 86 ARG A CA 1
ATOM 704 C C . ARG A 1 86 ? 1.963 -22.656 -6.441 1 97.94 86 ARG A C 1
ATOM 706 O O . ARG A 1 86 ? 2.6 -22.922 -5.418 1 97.94 86 ARG A O 1
ATOM 713 N N . ALA A 1 87 ? 0.74 -22.172 -6.359 1 98.69 87 ALA A N 1
ATOM 714 C CA . ALA A 1 87 ? -0.016 -22.016 -5.121 1 98.69 87 ALA A CA 1
ATOM 715 C C . ALA A 1 87 ? -1.461 -22.469 -5.297 1 98.69 87 ALA A C 1
ATOM 717 O O . ALA A 1 87 ? -2.018 -22.391 -6.395 1 98.69 87 ALA A O 1
ATOM 718 N N . PRO A 1 88 ? -2.066 -22.984 -4.266 1 98.62 88 PRO A N 1
ATOM 719 C CA . PRO A 1 88 ? -3.451 -23.438 -4.367 1 98.62 88 PRO A CA 1
ATOM 720 C C . PRO A 1 88 ? -4.449 -22.297 -4.504 1 98.62 88 PRO A C 1
ATOM 722 O O . PRO A 1 88 ? -5.602 -22.516 -4.887 1 98.62 88 PRO A O 1
ATOM 725 N N . LEU A 1 89 ? -4.039 -21.109 -4.156 1 98.81 89 LEU A N 1
ATOM 726 C CA . LEU A 1 89 ? -4.883 -19.922 -4.184 1 98.81 89 LEU A CA 1
ATOM 727 C C . LEU A 1 89 ? -4.121 -18.734 -4.75 1 98.81 89 LEU A C 1
ATOM 729 O O . LEU A 1 89 ? -2.973 -18.484 -4.371 1 98.81 89 LEU A O 1
ATOM 733 N N . ILE A 1 90 ? -4.734 -18.062 -5.691 1 98.94 90 ILE A N 1
ATOM 734 C CA . ILE A 1 90 ? -4.277 -16.75 -6.121 1 98.94 90 ILE A CA 1
ATOM 735 C C . ILE A 1 90 ? -5.395 -15.727 -5.926 1 98.94 90 ILE A C 1
ATOM 737 O O . ILE A 1 90 ? -6.527 -15.938 -6.363 1 98.94 90 ILE A O 1
ATOM 741 N N . ILE A 1 91 ? -5.137 -14.711 -5.23 1 98.94 91 ILE A N 1
ATOM 742 C CA . ILE A 1 91 ? -6.016 -13.547 -5.238 1 98.94 91 ILE A CA 1
ATOM 743 C C . ILE A 1 91 ? -5.391 -12.438 -6.078 1 98.94 91 ILE A C 1
ATOM 745 O O . ILE A 1 91 ? -4.391 -11.836 -5.68 1 98.94 91 ILE A O 1
ATOM 749 N N . THR A 1 92 ? -5.934 -12.211 -7.262 1 98.94 92 THR A N 1
ATOM 750 C CA . THR A 1 92 ? -5.52 -11.094 -8.102 1 98.94 92 THR A CA 1
ATOM 751 C C . THR A 1 92 ? -6.203 -9.805 -7.656 1 98.94 92 THR A C 1
ATOM 753 O O . THR A 1 92 ? -7.41 -9.781 -7.418 1 98.94 92 THR A O 1
ATOM 756 N N . VAL A 1 93 ? -5.402 -8.766 -7.508 1 98.94 93 VAL A N 1
ATOM 757 C CA . VAL A 1 93 ? -5.922 -7.48 -7.055 1 98.94 93 VAL A CA 1
ATOM 758 C C . VAL A 1 93 ? -5.746 -6.434 -8.156 1 98.94 93 VAL A C 1
ATOM 760 O O . VAL A 1 93 ? -4.66 -6.297 -8.719 1 98.94 93 VAL A O 1
ATOM 763 N N . ALA A 1 94 ? -6.816 -5.758 -8.453 1 98.94 94 ALA A N 1
ATOM 764 C CA . ALA A 1 94 ? -6.805 -4.746 -9.508 1 98.94 94 ALA A CA 1
ATOM 765 C C . ALA A 1 94 ? -7.43 -3.441 -9.023 1 98.94 94 ALA A C 1
ATOM 767 O O . ALA A 1 94 ? -8.125 -3.416 -8 1 98.94 94 ALA A O 1
ATOM 768 N N . VAL A 1 95 ? -7.074 -2.385 -9.711 1 98.88 95 VAL A N 1
ATOM 769 C CA . VAL A 1 95 ? -7.719 -1.096 -9.5 1 98.88 95 VAL A CA 1
ATOM 770 C C . VAL A 1 95 ? -8.703 -0.817 -10.633 1 98.88 95 VAL A C 1
ATOM 772 O O . VAL A 1 95 ? -8.406 -1.068 -11.797 1 98.88 95 VAL A O 1
ATOM 775 N N . GLU A 1 96 ? -9.867 -0.481 -10.328 1 98.38 96 GLU A N 1
ATOM 776 C CA . GLU A 1 96 ? -10.852 0.157 -11.203 1 98.38 96 GLU A CA 1
ATOM 777 C C . GLU A 1 96 ? -11.141 1.587 -10.75 1 98.38 96 GLU A C 1
ATOM 779 O O . GLU A 1 96 ? -11.914 1.806 -9.82 1 98.38 96 GLU A O 1
ATOM 784 N N . PRO A 1 97 ? -10.453 2.48 -11.43 1 97 97 PRO A N 1
ATOM 785 C CA . PRO A 1 97 ? -10.609 3.863 -10.969 1 97 97 PRO A CA 1
ATOM 786 C C . PRO A 1 97 ? -12.062 4.332 -11 1 97 97 PRO A C 1
ATOM 788 O O . PRO A 1 97 ? -12.82 3.949 -11.891 1 97 97 PRO A O 1
ATOM 791 N N . SER A 1 98 ? -12.398 5.191 -10.047 1 96.75 98 SER A N 1
ATOM 792 C CA . SER A 1 98 ? -13.758 5.723 -9.945 1 96.75 98 SER A CA 1
ATOM 793 C C . SER A 1 98 ? -13.961 6.898 -10.898 1 96.75 98 SER A C 1
ATOM 795 O O . SER A 1 98 ? -13 7.391 -11.5 1 96.75 98 SER A O 1
ATOM 797 N N . ASP A 1 99 ? -15.25 7.305 -11.039 1 94.62 99 ASP A N 1
ATOM 798 C CA . ASP A 1 99 ? -15.578 8.477 -11.844 1 94.62 99 ASP A CA 1
ATOM 799 C C . ASP A 1 99 ? -15.609 9.742 -10.984 1 94.62 99 ASP A C 1
ATOM 801 O O . ASP A 1 99 ? -16.109 10.781 -11.422 1 94.62 99 ASP A O 1
ATOM 805 N N . HIS A 1 100 ? -15.133 9.594 -9.797 1 95.81 100 HIS A N 1
ATOM 806 C CA . HIS A 1 100 ? -15.109 10.773 -8.938 1 95.81 100 HIS A CA 1
ATOM 807 C C . HIS A 1 100 ? -14.203 11.859 -9.523 1 95.81 100 HIS A C 1
ATOM 809 O O . HIS A 1 100 ? -13.023 11.617 -9.789 1 95.81 100 HIS A O 1
ATOM 815 N N . PRO A 1 101 ? -14.711 12.992 -9.664 1 94.75 101 PRO A N 1
ATOM 816 C CA . PRO A 1 101 ? -13.992 14.016 -10.422 1 94.75 101 PRO A CA 1
ATOM 817 C C . PRO A 1 101 ? -12.719 14.484 -9.719 1 94.75 101 PRO A C 1
ATOM 819 O O . PRO A 1 101 ? -11.797 14.984 -10.375 1 94.75 101 PRO A O 1
ATOM 822 N N . GLU A 1 102 ? -12.656 14.344 -8.438 1 94.69 102 GLU A N 1
ATOM 823 C CA . GLU A 1 102 ? -11.5 14.867 -7.707 1 94.69 102 GLU A CA 1
ATOM 824 C C . GLU A 1 102 ? -10.508 13.758 -7.383 1 94.69 102 GLU A C 1
ATOM 826 O O . GLU A 1 102 ? -9.414 14.023 -6.879 1 94.69 102 GLU A O 1
ATOM 831 N N . ALA A 1 103 ? -10.914 12.523 -7.59 1 95.88 103 ALA A N 1
ATOM 832 C CA . ALA A 1 103 ? -10.023 11.414 -7.273 1 95.88 103 ALA A CA 1
ATOM 833 C C . ALA A 1 103 ? -8.883 11.32 -8.281 1 95.88 103 ALA A C 1
ATOM 835 O O . ALA A 1 103 ? -9.117 11.234 -9.492 1 95.88 103 ALA A O 1
ATOM 836 N N . LEU A 1 104 ? -7.723 11.414 -7.797 1 96.44 104 LEU A N 1
ATOM 837 C CA . LEU A 1 104 ? -6.559 11.273 -8.664 1 96.44 104 LEU A CA 1
ATOM 838 C C . LEU A 1 104 ? -6.215 9.805 -8.875 1 96.44 104 LEU A C 1
ATOM 840 O O . LEU A 1 104 ? -6.277 9.008 -7.934 1 96.44 104 LEU A O 1
ATOM 844 N N . HIS A 1 105 ? -5.828 9.43 -10.07 1 96.56 105 HIS A N 1
ATOM 845 C CA . HIS A 1 105 ? -5.535 8.047 -10.43 1 96.56 105 HIS A CA 1
ATOM 846 C C . HIS A 1 105 ? -4.473 7.453 -9.516 1 96.56 105 HIS A C 1
ATOM 848 O O . HIS A 1 105 ? -4.629 6.332 -9.023 1 96.56 105 HIS A O 1
ATOM 854 N N . LEU A 1 106 ? -3.426 8.188 -9.273 1 97.44 106 LEU A N 1
ATOM 855 C CA . LEU A 1 106 ? -2.328 7.707 -8.438 1 97.44 106 LEU A CA 1
ATOM 856 C C . LEU A 1 106 ? -2.814 7.391 -7.027 1 97.44 106 LEU A C 1
ATOM 858 O O . LEU A 1 106 ? -2.352 6.43 -6.406 1 97.44 106 LEU A O 1
ATOM 862 N N . GLU A 1 107 ? -3.719 8.156 -6.523 1 98.25 107 GLU A N 1
ATOM 863 C CA . GLU A 1 107 ? -4.238 7.953 -5.176 1 98.25 107 GLU A CA 1
ATOM 864 C C . GLU A 1 107 ? -5.133 6.719 -5.109 1 98.25 107 GLU A C 1
ATOM 866 O O . GLU A 1 107 ? -5.188 6.035 -4.086 1 98.25 107 GLU A O 1
ATOM 871 N N . GLU A 1 108 ? -5.867 6.469 -6.203 1 98.38 108 GLU A N 1
ATOM 872 C CA . GLU A 1 108 ? -6.656 5.242 -6.277 1 98.38 108 GLU A CA 1
ATOM 873 C C . GLU A 1 108 ? -5.762 4.008 -6.305 1 98.38 108 GLU A C 1
ATOM 875 O O . GLU A 1 108 ? -6.043 3.014 -5.633 1 98.38 108 GLU A O 1
ATOM 880 N N . ILE A 1 109 ? -4.684 4.102 -7.023 1 98.44 109 ILE A N 1
ATOM 881 C CA . ILE A 1 109 ? -3.686 3.041 -7.047 1 98.44 109 ILE A CA 1
ATOM 882 C C . ILE A 1 109 ? -3.115 2.838 -5.645 1 98.44 109 ILE A C 1
ATOM 884 O O . ILE A 1 109 ? -2.932 1.701 -5.199 1 98.44 109 ILE A O 1
ATOM 888 N N . GLY A 1 110 ? -2.85 3.941 -4.992 1 98.69 110 GLY A N 1
ATOM 889 C CA . GLY A 1 110 ? -2.342 3.871 -3.633 1 98.69 110 GLY A CA 1
ATOM 890 C C . GLY A 1 110 ? -3.268 3.129 -2.688 1 98.69 110 GLY A C 1
ATOM 891 O O . GLY A 1 110 ? -2.812 2.322 -1.871 1 98.69 110 GLY A O 1
ATOM 892 N N . ALA A 1 111 ? -4.551 3.416 -2.811 1 98.81 111 ALA A N 1
ATOM 893 C CA . ALA A 1 111 ? -5.539 2.725 -1.985 1 98.81 111 ALA A CA 1
ATOM 894 C C . ALA A 1 111 ? -5.488 1.217 -2.219 1 98.81 111 ALA A C 1
ATOM 896 O O . ALA A 1 111 ? -5.559 0.433 -1.271 1 98.81 111 ALA A O 1
ATOM 897 N N . VAL A 1 112 ? -5.363 0.829 -3.428 1 98.94 112 VAL A N 1
ATOM 898 C CA . VAL A 1 112 ? -5.383 -0.59 -3.77 1 98.94 112 VAL A CA 1
ATOM 899 C C . VAL A 1 112 ? -4.094 -1.254 -3.291 1 98.94 112 VAL A C 1
ATOM 901 O O . VAL A 1 112 ? -4.113 -2.391 -2.814 1 98.94 112 VAL A O 1
ATOM 904 N N . TYR A 1 113 ? -2.961 -0.572 -3.383 1 98.94 113 TYR A N 1
ATOM 905 C CA . TYR A 1 113 ? -1.719 -1.133 -2.865 1 98.94 113 TYR A CA 1
ATOM 906 C C . TYR A 1 113 ? -1.775 -1.272 -1.348 1 98.94 113 TYR A C 1
ATOM 908 O O . TYR A 1 113 ? -1.232 -2.227 -0.785 1 98.94 113 TYR A O 1
ATOM 916 N N . ALA A 1 114 ? -2.389 -0.333 -0.693 1 98.94 114 ALA A N 1
ATOM 917 C CA . ALA A 1 114 ? -2.617 -0.477 0.742 1 98.94 114 ALA A CA 1
ATOM 918 C C . ALA A 1 114 ? -3.486 -1.695 1.04 1 98.94 114 ALA A C 1
ATOM 920 O O . ALA A 1 114 ? -3.252 -2.408 2.018 1 98.94 114 ALA A O 1
ATOM 921 N N . ALA A 1 115 ? -4.484 -1.899 0.206 1 98.94 115 ALA A N 1
ATOM 922 C CA . ALA A 1 115 ? -5.328 -3.082 0.344 1 98.94 115 ALA A CA 1
ATOM 923 C C . ALA A 1 115 ? -4.508 -4.363 0.212 1 98.94 115 ALA A C 1
ATOM 925 O O . ALA A 1 115 ? -4.688 -5.305 0.986 1 98.94 115 ALA A O 1
ATOM 926 N N . ILE A 1 116 ? -3.639 -4.383 -0.753 1 98.94 116 ILE A N 1
ATOM 927 C CA . ILE A 1 116 ? -2.777 -5.539 -0.956 1 98.94 116 ILE A CA 1
ATOM 928 C C . ILE A 1 116 ? -1.967 -5.809 0.31 1 98.94 116 ILE A C 1
ATOM 930 O O . ILE A 1 116 ? -1.874 -6.953 0.766 1 98.94 116 ILE A O 1
ATOM 934 N N . GLN A 1 117 ? -1.419 -4.773 0.871 1 98.94 117 GLN A N 1
ATOM 935 C CA . GLN A 1 117 ? -0.598 -4.973 2.061 1 98.94 117 GLN A CA 1
ATOM 936 C C . GLN A 1 117 ? -1.439 -5.473 3.23 1 98.94 117 GLN A C 1
ATOM 938 O O . GLN A 1 117 ? -0.993 -6.324 4.004 1 98.94 117 GLN A O 1
ATOM 943 N N . ASN A 1 118 ? -2.68 -4.926 3.408 1 98.94 118 ASN A N 1
ATOM 944 C CA . ASN A 1 118 ? -3.6 -5.484 4.395 1 98.94 118 ASN A CA 1
ATOM 945 C C . ASN A 1 118 ? -3.799 -6.984 4.191 1 98.94 118 ASN A C 1
ATOM 947 O O . ASN A 1 118 ? -3.746 -7.754 5.148 1 98.94 118 ASN A O 1
ATOM 951 N N . MET A 1 119 ? -4.012 -7.355 2.994 1 99 119 MET A N 1
ATOM 952 C CA . MET A 1 119 ? -4.297 -8.75 2.672 1 99 119 MET A CA 1
ATOM 953 C C . MET A 1 119 ? -3.09 -9.633 2.977 1 99 119 MET A C 1
ATOM 955 O O . MET A 1 119 ? -3.242 -10.734 3.508 1 99 119 MET A O 1
ATOM 959 N N . LEU A 1 120 ? -1.912 -9.141 2.635 1 98.94 120 LEU A N 1
ATOM 960 C CA . LEU A 1 120 ? -0.689 -9.891 2.902 1 98.94 120 LEU A CA 1
ATOM 961 C C . LEU A 1 120 ? -0.486 -10.078 4.402 1 98.94 120 LEU A C 1
ATOM 963 O O . LEU A 1 120 ? -0.149 -11.18 4.852 1 98.94 120 LEU A O 1
ATOM 967 N N . LEU A 1 121 ? -0.701 -9.055 5.168 1 98.94 121 LEU A N 1
ATOM 968 C CA . LEU A 1 121 ? -0.557 -9.148 6.613 1 98.94 121 LEU A CA 1
ATOM 969 C C . LEU A 1 121 ? -1.619 -10.062 7.211 1 98.94 121 LEU A C 1
ATOM 971 O O . LEU A 1 121 ? -1.336 -10.836 8.133 1 98.94 121 LEU A O 1
ATOM 975 N N . ALA A 1 122 ? -2.838 -9.945 6.695 1 98.88 122 ALA A N 1
ATOM 976 C CA . ALA A 1 122 ? -3.908 -10.828 7.152 1 98.88 122 ALA A CA 1
ATOM 977 C C . ALA A 1 122 ? -3.562 -12.289 6.887 1 98.88 122 ALA A C 1
ATOM 979 O O . ALA A 1 122 ? -3.674 -13.133 7.781 1 98.88 122 ALA A O 1
ATOM 980 N N . ALA A 1 123 ? -3.129 -12.609 5.676 1 98.88 123 ALA A N 1
ATOM 981 C CA . ALA A 1 123 ? -2.732 -13.977 5.336 1 98.88 123 ALA A CA 1
ATOM 982 C C . ALA A 1 123 ? -1.653 -14.484 6.285 1 98.88 123 ALA A C 1
ATOM 984 O O . ALA A 1 123 ? -1.752 -15.602 6.805 1 98.88 123 ALA A O 1
ATOM 985 N N . HIS A 1 124 ? -0.664 -13.664 6.508 1 98.69 124 HIS A N 1
ATOM 986 C CA . HIS A 1 124 ? 0.433 -14.008 7.402 1 98.69 124 HIS A CA 1
ATOM 987 C C . HIS A 1 124 ? -0.075 -14.305 8.812 1 98.69 124 HIS A C 1
ATOM 989 O O . HIS A 1 124 ? 0.325 -15.289 9.43 1 98.69 124 HIS A O 1
ATOM 995 N N . SER A 1 125 ? -0.975 -13.492 9.281 1 98.44 125 SER A N 1
ATOM 996 C CA . SER A 1 125 ? -1.499 -13.656 10.641 1 98.44 125 SER A CA 1
ATOM 997 C C . SER A 1 125 ? -2.355 -14.914 10.75 1 98.44 125 SER A C 1
ATOM 999 O O . SER A 1 125 ? -2.555 -15.43 11.852 1 98.44 125 SER A O 1
ATOM 1001 N N . LEU A 1 126 ? -2.83 -15.391 9.648 1 98.38 126 LEU A N 1
ATOM 1002 C CA . LEU A 1 126 ? -3.693 -16.562 9.617 1 98.38 126 LEU A CA 1
ATOM 1003 C C . LEU A 1 126 ? -2.881 -17.828 9.359 1 98.38 126 LEU A C 1
ATOM 1005 O O . LEU A 1 126 ? -3.445 -18.906 9.117 1 98.38 126 LEU A O 1
ATOM 1009 N N . GLY A 1 127 ? -1.557 -17.688 9.32 1 97.62 127 GLY A N 1
ATOM 1010 C CA . GLY A 1 127 ? -0.662 -18.828 9.227 1 97.62 127 GLY A CA 1
ATOM 1011 C C . GLY A 1 127 ? -0.322 -19.203 7.793 1 97.62 127 GLY A C 1
ATOM 1012 O O . GLY A 1 127 ? 0.196 -20.297 7.531 1 97.62 127 GLY A O 1
ATOM 1013 N N . LEU A 1 128 ? -0.666 -18.344 6.875 1 98.69 128 LEU A N 1
ATOM 1014 C CA . LEU A 1 128 ? -0.417 -18.609 5.461 1 98.69 128 LEU A CA 1
ATOM 1015 C C . LEU A 1 128 ? 0.854 -17.906 4.996 1 98.69 128 LEU A C 1
ATOM 1017 O O . LEU A 1 128 ? 1.251 -16.891 5.562 1 98.69 128 LEU A O 1
ATOM 1021 N N . ALA A 1 129 ? 1.555 -18.531 4.059 1 98.56 129 ALA A N 1
ATOM 1022 C CA . ALA A 1 129 ? 2.598 -17.875 3.279 1 98.56 129 ALA A CA 1
ATOM 1023 C C . ALA A 1 129 ? 2.025 -17.25 2.006 1 98.56 129 ALA A C 1
ATOM 1025 O O . ALA A 1 129 ? 1.021 -17.734 1.475 1 98.56 129 ALA A O 1
ATOM 1026 N N . SER A 1 130 ? 2.623 -16.219 1.564 1 98.62 130 SER A N 1
ATOM 1027 C CA . SER A 1 130 ? 2.188 -15.562 0.335 1 98.62 130 SER A CA 1
ATOM 1028 C C . SER A 1 130 ? 3.352 -14.867 -0.358 1 98.62 130 SER A C 1
ATOM 1030 O O . SER A 1 130 ? 4.363 -14.562 0.273 1 98.62 130 SER A O 1
ATOM 1032 N N . ILE A 1 131 ? 3.248 -14.703 -1.608 1 98.5 131 ILE A N 1
ATOM 1033 C CA . ILE A 1 131 ? 4.172 -13.883 -2.385 1 98.5 131 ILE A CA 1
ATOM 1034 C C . ILE A 1 131 ? 3.391 -13.031 -3.383 1 98.5 131 ILE A C 1
ATOM 1036 O O . ILE A 1 131 ? 2.453 -13.516 -4.023 1 98.5 131 ILE A O 1
ATOM 1040 N N . TRP A 1 132 ? 3.672 -11.719 -3.363 1 98.81 132 TRP A N 1
ATOM 1041 C CA . TRP A 1 132 ? 3.135 -10.734 -4.301 1 98.81 132 TRP A CA 1
ATOM 1042 C C . TRP A 1 132 ? 3.924 -10.742 -5.605 1 98.81 132 TRP A C 1
ATOM 1044 O O . TRP A 1 132 ? 5.078 -10.312 -5.641 1 98.81 132 TRP A O 1
ATOM 1054 N N . ARG A 1 133 ? 3.27 -11.188 -6.734 1 98.38 133 ARG A N 1
ATOM 1055 C CA . ARG A 1 133 ? 3.943 -11.273 -8.023 1 98.38 133 ARG A CA 1
ATOM 1056 C C . ARG A 1 133 ? 3.389 -10.242 -9 1 98.38 133 ARG A C 1
ATOM 1058 O O . ARG A 1 133 ? 2.184 -9.977 -9.016 1 98.38 133 ARG A O 1
ATOM 1065 N N . THR A 1 134 ? 4.254 -9.672 -9.68 1 97.75 134 THR A N 1
ATOM 1066 C CA . THR A 1 134 ? 3.947 -8.805 -10.82 1 97.75 134 THR A CA 1
ATOM 1067 C C . THR A 1 134 ? 4.898 -9.078 -11.977 1 97.75 134 THR A C 1
ATOM 1069 O O . THR A 1 134 ? 5.336 -10.219 -12.172 1 97.75 134 THR A O 1
ATOM 1072 N N . GLY A 1 135 ? 5.262 -8.047 -12.734 1 95.81 135 GLY A N 1
ATOM 1073 C CA . GLY A 1 135 ? 6.082 -8.148 -13.93 1 95.81 135 GLY A CA 1
ATOM 1074 C C . GLY A 1 135 ? 5.367 -7.68 -15.188 1 95.81 135 GLY A C 1
ATOM 1075 O O . GLY A 1 135 ? 4.168 -7.395 -15.156 1 95.81 135 GLY A O 1
ATOM 1076 N N . LYS A 1 136 ? 6.031 -7.641 -16.312 1 95.69 136 LYS A N 1
ATOM 1077 C CA . LYS A 1 136 ? 5.535 -7.055 -17.547 1 95.69 136 LYS A CA 1
ATOM 1078 C C . LYS A 1 136 ? 4.219 -7.699 -17.969 1 95.69 136 LYS A C 1
ATOM 1080 O O . LYS A 1 136 ? 3.281 -7.004 -18.359 1 95.69 136 LYS A O 1
ATOM 1085 N N . PRO A 1 137 ? 4.094 -9.031 -17.859 1 97.19 137 PRO A N 1
ATOM 1086 C CA . PRO A 1 137 ? 2.834 -9.641 -18.297 1 97.19 137 PRO A CA 1
ATOM 1087 C C . PRO A 1 137 ? 1.635 -9.156 -17.484 1 97.19 137 PRO A C 1
ATOM 1089 O O . PRO A 1 137 ? 0.505 -9.164 -17.984 1 97.19 137 PRO A O 1
ATOM 1092 N N . THR A 1 138 ? 1.849 -8.734 -16.266 1 98.12 138 THR A N 1
ATOM 1093 C CA . THR A 1 138 ? 0.786 -8.258 -15.391 1 98.12 138 THR A CA 1
ATOM 1094 C C . THR A 1 138 ? 0.044 -7.086 -16.031 1 98.12 138 THR A C 1
ATOM 1096 O O . THR A 1 138 ? -1.165 -6.934 -15.852 1 98.12 138 THR A O 1
ATOM 1099 N N . TYR A 1 139 ? 0.757 -6.344 -16.828 1 97.56 139 TYR A N 1
ATOM 1100 C CA . TYR A 1 139 ? 0.221 -5.078 -17.312 1 97.56 139 TYR A CA 1
ATOM 1101 C C . TYR A 1 139 ? -0.157 -5.172 -18.797 1 97.56 139 TYR A C 1
ATOM 1103 O O . TYR A 1 139 ? -0.443 -4.156 -19.438 1 97.56 139 TYR A O 1
ATOM 1111 N N . ASP A 1 140 ? -0.121 -6.398 -19.328 1 97.62 140 ASP A N 1
ATOM 1112 C CA . ASP A 1 140 ? -0.506 -6.641 -20.719 1 97.62 140 ASP A CA 1
ATOM 1113 C C . ASP A 1 140 ? -2.006 -6.426 -20.906 1 97.62 140 ASP A C 1
ATOM 1115 O O . ASP A 1 140 ? -2.811 -6.809 -20.062 1 97.62 140 ASP A O 1
ATOM 1119 N N . PRO A 1 141 ? -2.396 -5.836 -22.078 1 97.31 141 PRO A N 1
ATOM 1120 C CA . PRO A 1 141 ? -3.822 -5.633 -22.359 1 97.31 141 PRO A CA 1
ATOM 1121 C C . PRO A 1 141 ? -4.629 -6.926 -22.25 1 97.31 141 PRO A C 1
ATOM 1123 O O . PRO A 1 141 ? -5.789 -6.898 -21.828 1 97.31 141 PRO A O 1
ATOM 1126 N N . LEU A 1 142 ? -4.047 -8.055 -22.547 1 98 142 LEU A N 1
ATOM 1127 C CA . LEU A 1 142 ? -4.746 -9.328 -22.484 1 98 142 LEU A CA 1
ATOM 1128 C C . LEU A 1 142 ? -5.086 -9.688 -21.047 1 98 142 LEU A C 1
ATOM 1130 O O . LEU A 1 142 ? -6.109 -10.32 -20.781 1 98 142 LEU A O 1
ATOM 1134 N N . MET A 1 143 ? -4.184 -9.289 -20.156 1 98.25 143 MET A N 1
ATOM 1135 C CA . MET A 1 143 ? -4.426 -9.547 -18.75 1 98.25 143 MET A CA 1
ATOM 1136 C C . MET A 1 143 ? -5.645 -8.766 -18.25 1 98.25 143 MET A C 1
ATOM 1138 O O . MET A 1 143 ? -6.516 -9.328 -17.594 1 98.25 143 MET A O 1
ATOM 1142 N N . LYS A 1 144 ? -5.691 -7.512 -18.594 1 97.19 144 LYS A N 1
ATOM 1143 C CA . LYS A 1 144 ? -6.824 -6.652 -18.266 1 97.19 144 LYS A CA 1
ATOM 1144 C C . LYS A 1 144 ? -8.125 -7.219 -18.812 1 97.19 144 LYS A C 1
ATOM 1146 O O . LYS A 1 144 ? -9.148 -7.227 -18.125 1 97.19 144 LYS A O 1
ATOM 1151 N N . GLN A 1 145 ? -8.086 -7.672 -20.016 1 97.75 145 GLN A N 1
ATOM 1152 C CA . GLN A 1 145 ? -9.25 -8.234 -20.688 1 97.75 145 GLN A CA 1
ATOM 1153 C C . GLN A 1 145 ? -9.727 -9.508 -19.984 1 97.75 145 GLN A C 1
ATOM 1155 O O . GLN A 1 145 ? -10.93 -9.703 -19.781 1 97.75 145 GLN A O 1
ATOM 1160 N N . PHE A 1 146 ? -8.797 -10.297 -19.625 1 98.62 146 PHE A N 1
ATOM 1161 C CA . PHE A 1 146 ? -9.133 -11.555 -18.969 1 98.62 146 PHE A CA 1
ATOM 1162 C C . PHE A 1 146 ? -9.945 -11.305 -17.703 1 98.62 146 PHE A C 1
ATOM 1164 O O . PHE A 1 146 ? -10.898 -12.031 -17.422 1 98.62 146 PHE A O 1
ATOM 1171 N N . PHE A 1 147 ? -9.57 -10.273 -16.953 1 98.75 147 PHE A N 1
ATOM 1172 C CA . PHE A 1 147 ? -10.227 -10.016 -15.672 1 98.75 147 PHE A CA 1
ATOM 1173 C C . PHE A 1 147 ? -11.406 -9.062 -15.859 1 98.75 147 PHE A C 1
ATOM 1175 O O . PHE A 1 147 ? -12.062 -8.688 -14.883 1 98.75 147 PHE A O 1
ATOM 1182 N N . GLY A 1 148 ? -11.672 -8.648 -17.078 1 98.44 148 GLY A N 1
ATOM 1183 C CA . GLY A 1 148 ? -12.828 -7.828 -17.375 1 98.44 148 GLY A CA 1
ATOM 1184 C C . GLY A 1 148 ? -12.711 -6.414 -16.844 1 98.44 148 GLY A C 1
ATOM 1185 O O . GLY A 1 148 ? -13.703 -5.816 -16.406 1 98.44 148 GLY A O 1
ATOM 1186 N N . LEU A 1 149 ? -11.516 -5.914 -16.844 1 98.31 149 LEU A N 1
ATOM 1187 C CA . LEU A 1 149 ? -11.281 -4.559 -16.344 1 98.31 149 LEU A CA 1
ATOM 1188 C C . LEU A 1 149 ? -11.547 -3.531 -17.438 1 98.31 149 LEU A C 1
ATOM 1190 O O . LEU A 1 149 ? -11.422 -3.84 -18.625 1 98.31 149 LEU A O 1
ATOM 1194 N N . SER A 1 150 ? -11.93 -2.348 -17.031 1 97.44 150 SER A N 1
ATOM 1195 C CA . SER A 1 150 ? -12.102 -1.246 -17.969 1 97.44 150 SER A CA 1
ATOM 1196 C C . SER A 1 150 ? -10.758 -0.806 -18.562 1 97.44 150 SER A C 1
ATOM 1198 O O . SER A 1 150 ? -9.711 -1.298 -18.156 1 97.44 150 SER A O 1
ATOM 1200 N N . GLU A 1 151 ? -10.797 0.112 -19.516 1 95.38 151 GLU A N 1
ATOM 1201 C CA . GLU A 1 151 ? -9.586 0.646 -20.141 1 95.38 151 GLU A CA 1
ATOM 1202 C C . GLU A 1 151 ? -8.688 1.323 -19.109 1 95.38 151 GLU A C 1
ATOM 1204 O O . GLU A 1 151 ? -7.461 1.301 -19.234 1 95.38 151 GLU A O 1
ATOM 1209 N N . ASP A 1 152 ? -9.336 1.839 -18.031 1 95.81 152 ASP A N 1
ATOM 1210 C CA . ASP A 1 152 ? -8.578 2.568 -17.031 1 95.81 152 ASP A CA 1
ATOM 1211 C C . ASP A 1 152 ? -8.195 1.654 -15.859 1 95.81 152 ASP A C 1
ATOM 1213 O O . ASP A 1 152 ? -7.465 2.064 -14.961 1 95.81 152 ASP A O 1
ATOM 1217 N N . GLY A 1 153 ? -8.758 0.456 -15.883 1 97.94 153 GLY A N 1
ATOM 1218 C CA . GLY A 1 153 ? -8.414 -0.515 -14.859 1 97.94 153 GLY A CA 1
ATOM 1219 C C . GLY A 1 153 ? -7.039 -1.128 -15.062 1 97.94 153 GLY A C 1
ATOM 1220 O O . GLY A 1 153 ? -6.461 -1.026 -16.141 1 97.94 153 GLY A O 1
ATOM 1221 N N . GLU A 1 154 ? -6.52 -1.663 -14.016 1 98.19 154 GLU A N 1
ATOM 1222 C CA . GLU A 1 154 ? -5.188 -2.266 -14.086 1 98.19 154 GLU A CA 1
ATOM 1223 C C . GLU A 1 154 ? -5 -3.312 -12.984 1 98.19 154 GLU A C 1
ATOM 1225 O O . GLU A 1 154 ? -5.398 -3.096 -11.844 1 98.19 154 GLU A O 1
ATOM 1230 N N . VAL A 1 155 ? -4.422 -4.449 -13.398 1 98.88 155 VAL A N 1
ATOM 1231 C CA . VAL A 1 155 ? -4.004 -5.414 -12.391 1 98.88 155 VAL A CA 1
ATOM 1232 C C . VAL A 1 155 ? -2.766 -4.895 -11.664 1 98.88 155 VAL A C 1
ATOM 1234 O O . VAL A 1 155 ? -1.814 -4.43 -12.297 1 98.88 155 VAL A O 1
ATOM 1237 N N . LEU A 1 156 ? -2.789 -4.988 -10.312 1 98.81 156 LEU A N 1
ATOM 1238 C CA . LEU A 1 156 ? -1.673 -4.445 -9.547 1 98.81 156 LEU A CA 1
ATOM 1239 C C . LEU A 1 156 ? -0.886 -5.562 -8.867 1 98.81 156 LEU A C 1
ATOM 1241 O O . LEU A 1 156 ? 0.223 -5.336 -8.375 1 98.81 156 LEU A O 1
ATOM 1245 N N . GLY A 1 157 ? -1.5 -6.758 -8.844 1 98.56 157 GLY A N 1
ATOM 1246 C CA . GLY A 1 157 ? -0.698 -7.836 -8.289 1 98.56 157 GLY A CA 1
ATOM 1247 C C . GLY A 1 157 ? -1.438 -9.156 -8.219 1 98.56 157 GLY A C 1
ATOM 1248 O O . GLY A 1 157 ? -2.668 -9.18 -8.148 1 98.56 157 GLY A O 1
ATOM 1249 N N . PHE A 1 158 ? -0.677 -10.242 -8.289 1 98.94 158 PHE A N 1
ATOM 1250 C CA . PHE A 1 158 ? -1.114 -11.602 -8 1 98.94 158 PHE A CA 1
ATOM 1251 C C . PHE A 1 158 ? -0.587 -12.07 -6.648 1 98.94 158 PHE A C 1
ATOM 1253 O O . PHE A 1 158 ? 0.624 -12.195 -6.461 1 98.94 158 PHE A O 1
ATOM 1260 N N . LEU A 1 159 ? -1.486 -12.281 -5.746 1 98.94 159 LEU A N 1
ATOM 1261 C CA . LEU A 1 159 ? -1.093 -12.828 -4.449 1 98.94 159 LEU A CA 1
ATOM 1262 C C . LEU A 1 159 ? -1.189 -14.344 -4.445 1 98.94 159 LEU A C 1
ATOM 1264 O O . LEU A 1 159 ? -2.287 -14.906 -4.363 1 98.94 159 LEU A O 1
ATOM 1268 N N . TYR A 1 160 ? -0.021 -14.969 -4.57 1 98.94 160 TYR A N 1
ATOM 1269 C CA . TYR A 1 160 ? 0.044 -16.422 -4.418 1 98.94 160 TYR A CA 1
ATOM 1270 C C . TYR A 1 160 ? 0.035 -16.812 -2.947 1 98.94 160 TYR A C 1
ATOM 1272 O O . TYR A 1 160 ? 0.89 -16.375 -2.176 1 98.94 160 TYR A O 1
ATOM 1280 N N . ILE A 1 161 ? -0.913 -17.672 -2.559 1 98.88 161 ILE A N 1
ATOM 1281 C CA . ILE A 1 161 ? -1.116 -17.922 -1.136 1 98.88 161 ILE A CA 1
ATOM 1282 C C . ILE A 1 161 ? -1.261 -19.406 -0.886 1 98.88 161 ILE A C 1
ATOM 1284 O O . ILE A 1 161 ? -1.938 -20.109 -1.644 1 98.88 161 ILE A O 1
ATOM 1288 N N . GLY A 1 162 ? -0.672 -19.891 0.17 1 98.81 162 GLY A N 1
ATOM 1289 C CA . GLY A 1 162 ? -0.812 -21.266 0.628 1 98.81 162 GLY A CA 1
ATOM 1290 C C . GLY A 1 162 ? -0.158 -21.516 1.975 1 98.81 162 GLY A C 1
ATOM 1291 O O . GLY A 1 162 ? 0.508 -20.625 2.52 1 98.81 162 GLY A O 1
ATOM 1292 N N . TYR A 1 163 ? -0.396 -22.672 2.516 1 98.75 163 TYR A N 1
ATOM 1293 C CA . TYR A 1 163 ? 0.318 -23.062 3.729 1 98.75 163 TYR A CA 1
ATOM 1294 C C . TYR A 1 163 ? 1.797 -23.297 3.441 1 98.75 163 TYR A C 1
ATOM 1296 O O . TYR A 1 163 ? 2.15 -23.953 2.467 1 98.75 163 TYR A O 1
ATOM 1304 N N . PRO A 1 164 ? 2.646 -22.719 4.281 1 98.38 164 PRO A N 1
ATOM 1305 C CA . PRO A 1 164 ? 4.078 -22.844 3.988 1 98.38 164 PRO A CA 1
ATOM 1306 C C . PRO A 1 164 ? 4.586 -24.281 4.098 1 98.38 164 PRO A C 1
ATOM 1308 O O . PRO A 1 164 ? 4.164 -25.016 4.984 1 98.38 164 PRO A O 1
ATOM 1311 N N . LYS A 1 165 ? 5.438 -24.672 3.18 1 98 165 LYS A N 1
ATOM 1312 C CA . LYS A 1 165 ? 6.035 -26 3.199 1 98 165 LYS A CA 1
ATOM 1313 C C . LYS A 1 165 ? 7.129 -26.094 4.258 1 98 165 LYS A C 1
ATOM 1315 O O . LYS A 1 165 ? 7.535 -27.203 4.641 1 98 165 LYS A O 1
ATOM 1320 N N . ARG A 1 166 ? 7.648 -24.984 4.633 1 95.69 166 ARG A N 1
ATOM 1321 C CA . ARG A 1 166 ? 8.672 -24.906 5.676 1 95.69 166 ARG A CA 1
ATOM 1322 C C . ARG A 1 166 ? 8.633 -23.547 6.375 1 95.69 166 ARG A C 1
ATOM 1324 O O . ARG A 1 166 ? 7.82 -22.688 6.031 1 95.69 166 ARG A O 1
ATOM 1331 N N . TYR A 1 167 ? 9.477 -23.5 7.348 1 93.44 167 TYR A N 1
ATOM 1332 C CA . TYR A 1 167 ? 9.555 -22.219 8.055 1 93.44 167 TYR A CA 1
ATOM 1333 C C . TYR A 1 167 ? 9.992 -21.109 7.121 1 93.44 167 TYR A C 1
ATOM 1335 O O . TYR A 1 167 ? 10.859 -21.297 6.27 1 93.44 167 TYR A O 1
ATOM 1343 N N . MET A 1 168 ? 9.375 -19.953 7.293 1 91.12 168 MET A N 1
ATOM 1344 C CA . MET A 1 168 ? 9.773 -18.781 6.52 1 91.12 168 MET A CA 1
ATOM 1345 C C . MET A 1 168 ? 11.031 -18.141 7.102 1 91.12 168 MET A C 1
ATOM 1347 O O . MET A 1 168 ? 11.109 -17.906 8.305 1 91.12 168 MET A O 1
ATOM 1351 N N . PRO A 1 169 ? 11.953 -17.922 6.258 1 90.5 169 PRO A N 1
ATOM 1352 C CA . PRO A 1 169 ? 13.211 -17.359 6.77 1 90.5 169 PRO A CA 1
ATOM 1353 C C . PRO A 1 169 ? 13.055 -15.93 7.281 1 90.5 169 PRO A C 1
ATOM 1355 O O . PRO A 1 169 ? 12.102 -15.234 6.91 1 90.5 169 PRO A O 1
ATOM 1358 N N . ASP A 1 170 ? 14.07 -15.57 8.133 1 91.56 170 ASP A N 1
ATOM 1359 C CA . ASP A 1 170 ? 14.102 -14.172 8.562 1 91.56 170 ASP A CA 1
ATOM 1360 C C . ASP A 1 170 ? 14.484 -13.25 7.402 1 91.56 170 ASP A C 1
ATOM 1362 O O . ASP A 1 170 ? 15.25 -13.648 6.516 1 91.56 170 ASP A O 1
ATOM 1366 N N . GLY A 1 171 ? 13.852 -12.086 7.477 1 91.69 171 GLY A N 1
ATOM 1367 C CA . GLY A 1 171 ? 14.211 -11.094 6.473 1 91.69 171 GLY A CA 1
ATOM 1368 C C . GLY A 1 171 ? 15.32 -10.164 6.922 1 91.69 171 GLY A C 1
ATOM 1369 O O . GLY A 1 171 ? 15.781 -10.25 8.062 1 91.69 171 GLY A O 1
ATOM 1370 N N . LYS A 1 172 ? 15.812 -9.43 5.918 1 93.75 172 LYS A N 1
ATOM 1371 C CA . LYS A 1 172 ? 16.766 -8.359 6.18 1 93.75 172 LYS A CA 1
ATOM 1372 C C . LYS A 1 172 ? 16.344 -7.062 5.5 1 93.75 172 LYS A C 1
ATOM 1374 O O . LYS A 1 172 ? 15.844 -7.082 4.367 1 93.75 172 LYS A O 1
ATOM 1379 N N . ARG A 1 173 ? 16.469 -6.035 6.215 1 95.94 173 ARG A N 1
ATOM 1380 C CA . ARG A 1 173 ? 16.188 -4.703 5.68 1 95.94 173 ARG A CA 1
ATOM 1381 C C . ARG A 1 173 ? 17.281 -3.717 6.074 1 95.94 173 ARG A C 1
ATOM 1383 O O . ARG A 1 173 ? 17.922 -3.867 7.125 1 95.94 173 ARG A O 1
ATOM 1390 N N . LYS A 1 174 ? 17.484 -2.748 5.156 1 95.38 174 LYS A N 1
ATOM 1391 C CA . LYS A 1 174 ? 18.266 -1.593 5.578 1 95.38 174 LYS A CA 1
ATOM 1392 C C . LYS A 1 174 ? 17.609 -0.876 6.754 1 95.38 174 LYS A C 1
ATOM 1394 O O . LYS A 1 174 ? 16.375 -0.899 6.891 1 95.38 174 LYS A O 1
ATOM 1399 N N . SER A 1 175 ? 18.5 -0.285 7.562 1 97.75 175 SER A N 1
ATOM 1400 C CA . SER A 1 175 ? 17.953 0.49 8.672 1 97.75 175 SER A CA 1
ATOM 1401 C C . SER A 1 175 ? 17.094 1.641 8.172 1 97.75 175 SER A C 1
ATOM 1403 O O . SER A 1 175 ? 17.422 2.293 7.184 1 97.75 175 SER A O 1
ATOM 1405 N N . PHE A 1 176 ? 16 1.913 8.891 1 98.62 176 PHE A N 1
ATOM 1406 C CA . PHE A 1 176 ? 15.18 3.07 8.547 1 98.62 176 PHE A CA 1
ATOM 1407 C C . PHE A 1 176 ? 16 4.352 8.594 1 98.62 176 PHE A C 1
ATOM 1409 O O . PHE A 1 176 ? 15.68 5.332 7.922 1 98.62 176 PHE A O 1
ATOM 1416 N N . GLU A 1 177 ? 17.062 4.402 9.359 1 98.5 177 GLU A N 1
ATOM 1417 C CA . GLU A 1 177 ? 17.906 5.578 9.492 1 98.5 177 GLU A CA 1
ATOM 1418 C C . GLU A 1 177 ? 18.5 5.977 8.141 1 98.5 177 GLU A C 1
ATOM 1420 O O . GLU A 1 177 ? 18.703 7.164 7.867 1 98.5 177 GLU A O 1
ATOM 1425 N N . ASP A 1 178 ? 18.766 5.012 7.34 1 98.25 178 ASP A N 1
ATOM 1426 C CA . ASP A 1 178 ? 19.438 5.234 6.059 1 98.25 178 ASP A CA 1
ATOM 1427 C C . ASP A 1 178 ? 18.484 5.887 5.059 1 98.25 178 ASP A C 1
ATOM 1429 O O . ASP A 1 178 ? 18.922 6.414 4.031 1 98.25 178 ASP A O 1
ATOM 1433 N N . VAL A 1 179 ? 17.234 5.867 5.391 1 98.56 179 VAL A N 1
ATOM 1434 C CA . VAL A 1 179 ? 16.281 6.359 4.414 1 98.56 179 VAL A CA 1
ATOM 1435 C C . VAL A 1 179 ? 15.414 7.453 5.047 1 98.56 179 VAL A C 1
ATOM 1437 O O . VAL A 1 179 ? 14.328 7.762 4.547 1 98.56 179 VAL A O 1
ATOM 1440 N N . THR A 1 180 ? 15.844 7.945 6.207 1 98.88 180 THR A N 1
ATOM 1441 C CA . THR A 1 180 ? 15.047 8.922 6.945 1 98.88 180 THR A CA 1
ATOM 1442 C C . THR A 1 180 ? 15.805 10.242 7.078 1 98.88 180 THR A C 1
ATOM 1444 O O . THR A 1 180 ? 17 10.258 7.375 1 98.88 180 THR A O 1
ATOM 1447 N N . LYS A 1 181 ? 15.148 11.305 6.781 1 98.75 181 LYS A N 1
ATOM 1448 C CA . LYS A 1 181 ? 15.625 12.648 7.07 1 98.75 181 LYS A CA 1
ATOM 1449 C C . LYS A 1 181 ? 14.711 13.359 8.062 1 98.75 181 LYS A C 1
ATOM 1451 O O . LYS A 1 181 ? 13.492 13.406 7.867 1 98.75 181 LYS A O 1
ATOM 1456 N N . TRP A 1 182 ? 15.281 13.898 9.133 1 98.5 182 TRP A N 1
ATOM 1457 C CA . TRP A 1 182 ? 14.539 14.688 10.109 1 98.5 182 TRP A CA 1
ATOM 1458 C C . TRP A 1 182 ? 14.586 16.172 9.766 1 98.5 182 TRP A C 1
ATOM 1460 O O . TRP A 1 182 ? 15.656 16.734 9.523 1 98.5 182 TRP A O 1
ATOM 1470 N N . ILE A 1 183 ? 13.438 16.75 9.656 1 97.06 183 ILE A N 1
ATOM 1471 C CA . ILE A 1 183 ? 13.32 18.156 9.32 1 97.06 183 ILE A CA 1
ATOM 1472 C C . ILE A 1 183 ? 12.75 18.922 10.516 1 97.06 183 ILE A C 1
ATOM 1474 O O . ILE A 1 183 ? 11.57 18.766 10.852 1 97.06 183 ILE A O 1
ATOM 1478 N N . ASN A 1 184 ? 13.547 19.734 11.211 1 89.81 184 ASN A N 1
ATOM 1479 C CA . ASN A 1 184 ? 13.148 20.469 12.414 1 89.81 184 ASN A CA 1
ATOM 1480 C C . ASN A 1 184 ? 13.18 21.969 12.195 1 89.81 184 ASN A C 1
ATOM 1482 O O . ASN A 1 184 ? 13.922 22.469 11.336 1 89.81 184 ASN A O 1
ATOM 1486 N N . MET B 1 1 ? -1.522 -5.117 19.547 1 94.38 1 MET B N 1
ATOM 1487 C CA . MET B 1 1 ? -2.82 -5.262 18.891 1 94.38 1 MET B CA 1
ATOM 1488 C C . MET B 1 1 ? -2.768 -6.328 17.797 1 94.38 1 MET B C 1
ATOM 1490 O O . MET B 1 1 ? -1.798 -6.402 17.047 1 94.38 1 MET B O 1
ATOM 1494 N N . ASP B 1 2 ? -3.83 -7.098 17.719 1 97.06 2 ASP B N 1
ATOM 1495 C CA . ASP B 1 2 ? -3.963 -8.141 16.703 1 97.06 2 ASP B CA 1
ATOM 1496 C C . ASP B 1 2 ? -4.105 -7.531 15.305 1 97.06 2 ASP B C 1
ATOM 1498 O O . ASP B 1 2 ? -4.793 -6.523 15.125 1 97.06 2 ASP B O 1
ATOM 1502 N N . VAL B 1 3 ? -3.531 -8.242 14.273 1 97.88 3 VAL B N 1
ATOM 1503 C CA . VAL B 1 3 ? -3.467 -7.727 12.914 1 97.88 3 VAL B CA 1
ATOM 1504 C C . VAL B 1 3 ? -4.879 -7.496 12.375 1 97.88 3 VAL B C 1
ATOM 1506 O O . VAL B 1 3 ? -5.184 -6.426 11.852 1 97.88 3 VAL B O 1
ATOM 1509 N N . LEU B 1 4 ? -5.727 -8.461 12.461 1 98.12 4 LEU B N 1
ATOM 1510 C CA . LEU B 1 4 ? -7.062 -8.352 11.891 1 98.12 4 LEU B CA 1
ATOM 1511 C C . LEU B 1 4 ? -7.867 -7.262 12.586 1 98.12 4 LEU B C 1
ATOM 1513 O O . LEU B 1 4 ? -8.609 -6.52 11.938 1 98.12 4 LEU B O 1
ATOM 1517 N N . LYS B 1 5 ? -7.684 -7.18 13.852 1 97.88 5 LYS B N 1
ATOM 1518 C CA . LYS B 1 5 ? -8.32 -6.105 14.602 1 97.88 5 LYS B CA 1
ATOM 1519 C C . LYS B 1 5 ? -7.77 -4.742 14.195 1 97.88 5 LYS B C 1
ATOM 1521 O O . LYS B 1 5 ? -8.531 -3.789 14.016 1 97.88 5 LYS B O 1
ATOM 1526 N N . ALA B 1 6 ? -6.453 -4.664 14.109 1 98.25 6 ALA B N 1
ATOM 1527 C CA . ALA B 1 6 ? -5.816 -3.408 13.719 1 98.25 6 ALA B CA 1
ATOM 1528 C C . ALA B 1 6 ? -6.316 -2.936 12.359 1 98.25 6 ALA B C 1
ATOM 1530 O O . ALA B 1 6 ? -6.645 -1.76 12.188 1 98.25 6 ALA B O 1
ATOM 1531 N N . ILE B 1 7 ? -6.426 -3.824 11.406 1 98.56 7 ILE B N 1
ATOM 1532 C CA . ILE B 1 7 ? -6.875 -3.5 10.055 1 98.56 7 ILE B CA 1
ATOM 1533 C C . ILE B 1 7 ? -8.32 -3.016 10.094 1 98.56 7 ILE B C 1
ATOM 1535 O O . ILE B 1 7 ? -8.664 -2.021 9.453 1 98.56 7 ILE B O 1
ATOM 1539 N N . ARG B 1 8 ? -9.117 -3.617 10.836 1 97.69 8 ARG B N 1
ATOM 1540 C CA . ARG B 1 8 ? -10.539 -3.305 10.883 1 97.69 8 ARG B CA 1
ATOM 1541 C C . ARG B 1 8 ? -10.781 -1.977 11.594 1 97.69 8 ARG B C 1
ATOM 1543 O O . ARG B 1 8 ? -11.719 -1.25 11.25 1 97.69 8 ARG B O 1
ATOM 1550 N N . THR B 1 9 ? -9.906 -1.679 12.562 1 97.56 9 THR B N 1
ATOM 1551 C CA . THR B 1 9 ? -10.242 -0.56 13.43 1 97.56 9 THR B CA 1
ATOM 1552 C C . THR B 1 9 ? -9.406 0.668 13.086 1 97.56 9 THR B C 1
ATOM 1554 O O . THR B 1 9 ? -9.703 1.776 13.531 1 97.56 9 THR B O 1
ATOM 1557 N N . ARG B 1 10 ? -8.344 0.507 12.305 1 97.81 10 ARG B N 1
ATOM 1558 C CA . ARG B 1 10 ? -7.613 1.689 11.859 1 97.81 10 ARG B CA 1
ATOM 1559 C C . ARG B 1 10 ? -8.508 2.6 11.023 1 97.81 10 ARG B C 1
ATOM 1561 O O . ARG B 1 10 ? -9.219 2.131 10.133 1 97.81 10 ARG B O 1
ATOM 1568 N N . ARG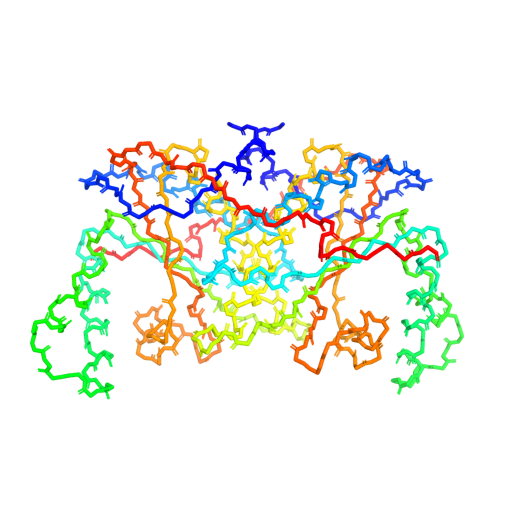 B 1 11 ? -8.469 3.867 11.336 1 95.69 11 ARG B N 1
ATOM 1569 C CA . ARG B 1 11 ? -9.266 4.875 10.641 1 95.69 11 ARG B CA 1
ATOM 1570 C C . ARG B 1 11 ? -8.453 6.145 10.398 1 95.69 11 ARG B C 1
ATOM 1572 O O . ARG B 1 11 ? -7.578 6.488 11.195 1 95.69 11 ARG B O 1
ATOM 1579 N N . SER B 1 12 ? -8.82 6.691 9.234 1 97.88 12 SER B N 1
ATOM 1580 C CA . SER B 1 12 ? -8.289 8.039 9.055 1 97.88 12 SER B CA 1
ATOM 1581 C C . SER B 1 12 ? -8.906 9.016 10.055 1 97.88 12 SER B C 1
ATOM 1583 O O . SER B 1 12 ? -10.117 9.211 10.07 1 97.88 12 SER B O 1
ATOM 1585 N N . PHE B 1 13 ? -8.094 9.539 10.898 1 97.75 13 PHE B N 1
ATOM 1586 C CA . PHE B 1 13 ? -8.555 10.422 11.961 1 97.75 13 PHE B CA 1
ATOM 1587 C C . PHE B 1 13 ? -7.535 11.523 12.227 1 97.75 13 PHE B C 1
ATOM 1589 O O . PHE B 1 13 ? -6.438 11.258 12.711 1 97.75 13 PHE B O 1
ATOM 1596 N N . GLY B 1 14 ? -7.906 12.781 11.953 1 97.5 14 GLY B N 1
ATOM 1597 C CA . GLY B 1 14 ? -6.961 13.883 11.977 1 97.5 14 GLY B CA 1
ATOM 1598 C C . GLY B 1 14 ? -7.121 14.781 13.188 1 97.5 14 GLY B C 1
ATOM 1599 O O . GLY B 1 14 ? -6.375 15.75 13.359 1 97.5 14 GLY B O 1
ATOM 1600 N N . LEU B 1 15 ? -8.117 14.484 14.023 1 97.94 15 LEU B N 1
ATOM 1601 C CA . LEU B 1 15 ? -8.289 15.273 15.242 1 97.94 15 LEU B CA 1
ATOM 1602 C C . LEU B 1 15 ? -7.379 14.758 16.359 1 97.94 15 LEU B C 1
ATOM 1604 O O . LEU B 1 15 ? -7.793 13.922 17.156 1 97.94 15 LEU B O 1
ATOM 1608 N N . VAL B 1 16 ? -6.207 15.406 16.5 1 98.56 16 VAL B N 1
ATOM 1609 C CA . VAL B 1 16 ? -5.191 14.867 17.391 1 98.56 16 VAL B CA 1
ATOM 1610 C C . VAL B 1 16 ? -4.707 15.953 18.344 1 98.56 16 VAL B C 1
ATOM 1612 O O . VAL B 1 16 ? -4.855 17.141 18.062 1 98.56 16 VAL B O 1
ATOM 1615 N N . LYS B 1 17 ? -4.152 15.539 19.422 1 98.25 17 LYS B N 1
ATOM 1616 C CA . LYS B 1 17 ? -3.57 16.453 20.406 1 98.25 17 LYS B CA 1
ATOM 1617 C C . LYS B 1 17 ? -2.229 17 19.922 1 98.25 17 LYS B C 1
ATOM 1619 O O . LYS B 1 17 ? -1.54 16.344 19.125 1 98.25 17 LYS B O 1
ATOM 1624 N N . ASP B 1 18 ? -1.956 18.156 20.406 1 96.5 18 ASP B N 1
ATOM 1625 C CA . ASP B 1 18 ? -0.627 18.703 20.172 1 96.5 18 ASP B CA 1
ATOM 1626 C C . ASP B 1 18 ? 0.366 18.25 21.234 1 96.5 18 ASP B C 1
ATOM 1628 O O . ASP B 1 18 ? 0.863 19.047 22.016 1 96.5 18 ASP B O 1
ATOM 1632 N N . GLU B 1 19 ? 0.623 17.031 21.297 1 97.44 19 GLU B N 1
ATOM 1633 C CA . GLU B 1 19 ? 1.53 16.375 22.234 1 97.44 19 GLU B CA 1
ATOM 1634 C C . GLU B 1 19 ? 2.68 15.695 21.516 1 97.44 19 GLU B C 1
ATOM 1636 O O . GLU B 1 19 ? 2.463 15 20.516 1 97.44 19 GLU B O 1
ATOM 1641 N N . LYS B 1 20 ? 3.781 16.047 22.047 1 97.06 20 LYS B N 1
ATOM 1642 C CA . LYS B 1 20 ? 4.965 15.461 21.438 1 97.06 20 LYS B CA 1
ATOM 1643 C C . LYS B 1 20 ? 4.91 13.938 21.484 1 97.06 20 LYS B C 1
ATOM 1645 O O . LYS B 1 20 ? 4.484 13.367 22.5 1 97.06 20 LYS B O 1
ATOM 1650 N N . ILE B 1 21 ? 5.332 13.32 20.484 1 98.25 21 ILE B N 1
ATOM 1651 C CA . ILE B 1 21 ? 5.426 11.867 20.422 1 98.25 21 ILE B CA 1
ATOM 1652 C C . ILE B 1 21 ? 6.863 11.43 20.688 1 98.25 21 ILE B C 1
ATOM 1654 O O . ILE B 1 21 ? 7.805 11.992 20.125 1 98.25 21 ILE B O 1
ATOM 1658 N N . ASP B 1 22 ? 7.035 10.438 21.438 1 98.19 22 ASP B N 1
ATOM 1659 C CA . ASP B 1 22 ? 8.367 9.938 21.781 1 98.19 22 ASP B CA 1
ATOM 1660 C C . ASP B 1 22 ? 9.102 9.453 20.531 1 98.19 22 ASP B C 1
ATOM 1662 O O . ASP B 1 22 ? 8.508 8.797 19.672 1 98.19 22 ASP B O 1
ATOM 1666 N N . ARG B 1 23 ? 10.375 9.766 20.516 1 98.06 23 ARG B N 1
ATOM 1667 C CA . ARG B 1 23 ? 11.203 9.391 19.375 1 98.06 23 ARG B CA 1
ATOM 1668 C C . ARG B 1 23 ? 11.164 7.883 19.141 1 98.06 23 ARG B C 1
ATOM 1670 O O . ARG B 1 23 ? 11.148 7.426 18 1 98.06 23 ARG B O 1
ATOM 1677 N N . GLU B 1 24 ? 11.18 7.129 20.203 1 98.56 24 GLU B N 1
ATOM 1678 C CA . GLU B 1 24 ? 11.164 5.672 20.094 1 98.56 24 GLU B CA 1
ATOM 1679 C C . GLU B 1 24 ? 9.914 5.188 19.375 1 98.56 24 GLU B C 1
ATOM 1681 O O . GLU B 1 24 ? 9.977 4.227 18.594 1 98.56 24 GLU B O 1
ATOM 1686 N N . ILE B 1 25 ? 8.805 5.812 19.609 1 98.75 25 ILE B N 1
ATOM 1687 C CA . ILE B 1 25 ? 7.547 5.465 18.969 1 98.75 25 ILE B CA 1
ATOM 1688 C C . ILE B 1 25 ? 7.625 5.805 17.484 1 98.75 25 ILE B C 1
ATOM 1690 O O . ILE B 1 25 ? 7.23 5 16.625 1 98.75 25 ILE B O 1
ATOM 1694 N N . ILE B 1 26 ? 8.188 6.988 17.203 1 98.88 26 ILE B N 1
ATOM 1695 C CA . ILE B 1 26 ? 8.344 7.41 15.812 1 98.88 26 ILE B CA 1
ATOM 1696 C C . ILE B 1 26 ? 9.234 6.418 15.07 1 98.88 26 ILE B C 1
ATOM 1698 O O . ILE B 1 26 ? 8.93 6.016 13.945 1 98.88 26 ILE B O 1
ATOM 1702 N N . GLU B 1 27 ? 10.273 5.988 15.719 1 98.88 27 GLU B N 1
ATOM 1703 C CA . GLU B 1 27 ? 11.227 5.07 15.094 1 98.88 27 GLU B CA 1
ATOM 1704 C C . GLU B 1 27 ? 10.586 3.711 14.828 1 98.88 27 GLU B C 1
ATOM 1706 O O . GLU B 1 27 ? 10.898 3.057 13.836 1 98.88 27 GLU B O 1
ATOM 1711 N N . GLN B 1 28 ? 9.672 3.238 15.68 1 98.81 28 GLN B N 1
ATOM 1712 C CA . GLN B 1 28 ? 8.938 2.002 15.438 1 98.81 28 GLN B CA 1
ATOM 1713 C C . GLN B 1 28 ? 8.062 2.115 14.195 1 98.81 28 GLN B C 1
ATOM 1715 O O . GLN B 1 28 ? 7.941 1.159 13.43 1 98.81 28 GLN B O 1
ATOM 1720 N N . ILE B 1 29 ? 7.484 3.281 14.008 1 98.94 29 ILE B N 1
ATOM 1721 C CA . ILE B 1 29 ? 6.645 3.52 12.844 1 98.94 29 ILE B CA 1
ATOM 1722 C C . ILE B 1 29 ? 7.504 3.512 11.578 1 98.94 29 ILE B C 1
ATOM 1724 O O . ILE B 1 29 ? 7.137 2.895 10.578 1 98.94 29 ILE B O 1
ATOM 1728 N N . LEU B 1 30 ? 8.672 4.176 11.641 1 98.94 30 LEU B N 1
ATOM 1729 C CA . LEU B 1 30 ? 9.594 4.203 10.508 1 98.94 30 LEU B CA 1
ATOM 1730 C C . LEU B 1 30 ? 10.086 2.801 10.18 1 98.94 30 LEU B C 1
ATOM 1732 O O . LEU B 1 30 ? 10.125 2.412 9.008 1 98.94 30 LEU B O 1
ATOM 1736 N N . GLU B 1 31 ? 10.43 2.078 11.18 1 98.81 31 GLU B N 1
ATOM 1737 C CA . GLU B 1 31 ? 10.891 0.706 10.992 1 98.81 31 GLU B CA 1
ATOM 1738 C C . GLU B 1 31 ? 9.812 -0.146 10.32 1 98.81 31 GLU B C 1
ATOM 1740 O O . GLU B 1 31 ? 10.109 -0.944 9.43 1 98.81 31 GLU B O 1
ATOM 1745 N N . ALA B 1 32 ? 8.594 -0.009 10.758 1 98.88 32 ALA B N 1
ATOM 1746 C CA . ALA B 1 32 ? 7.488 -0.741 10.141 1 98.88 32 ALA B CA 1
ATOM 1747 C C . ALA B 1 32 ? 7.43 -0.49 8.641 1 98.88 32 ALA B C 1
ATOM 1749 O O . ALA B 1 32 ? 7.168 -1.408 7.859 1 98.88 32 ALA B O 1
ATOM 1750 N N . GLY B 1 33 ? 7.68 0.742 8.227 1 98.94 33 GLY B N 1
ATOM 1751 C CA . GLY B 1 33 ? 7.668 1.08 6.812 1 98.94 33 GLY B CA 1
ATOM 1752 C C . GLY B 1 33 ? 8.695 0.309 6.004 1 98.94 33 GLY B C 1
ATOM 1753 O O . GLY B 1 33 ? 8.391 -0.17 4.906 1 98.94 33 GLY B O 1
ATOM 1754 N N . THR B 1 34 ? 9.875 0.124 6.531 1 98.75 34 THR B N 1
ATOM 1755 C CA . THR B 1 34 ? 10.969 -0.468 5.77 1 98.75 34 THR B CA 1
ATOM 1756 C C . THR B 1 34 ? 10.758 -1.969 5.594 1 98.75 34 THR B C 1
ATOM 1758 O O . THR B 1 34 ? 11.438 -2.607 4.785 1 98.75 34 THR B O 1
ATOM 1761 N N . TRP B 1 35 ? 9.773 -2.555 6.285 1 98.62 35 TRP B N 1
ATOM 1762 C CA . TRP B 1 35 ? 9.53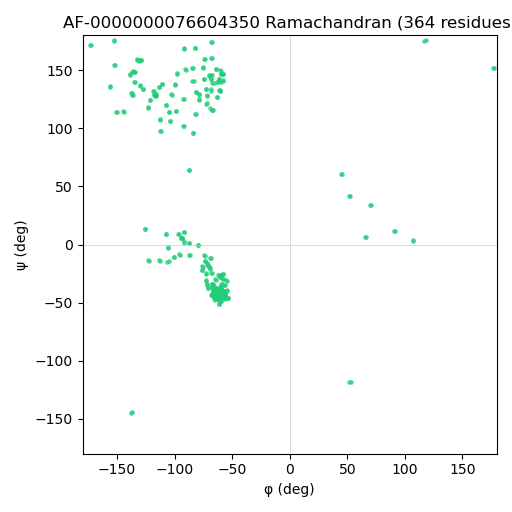1 -3.992 6.203 1 98.62 35 TRP B CA 1
ATOM 1763 C C . TRP B 1 35 ? 8.43 -4.305 5.195 1 98.62 35 TRP B C 1
ATOM 1765 O O . TRP B 1 35 ? 7.949 -5.438 5.125 1 98.62 35 TRP B O 1
ATOM 1775 N N . ALA B 1 36 ? 8.016 -3.293 4.441 1 98.75 36 ALA B N 1
ATOM 1776 C CA . ALA B 1 36 ? 7.059 -3.531 3.365 1 98.75 36 ALA B CA 1
ATOM 1777 C C . ALA B 1 36 ? 7.656 -4.434 2.291 1 98.75 36 ALA B C 1
ATOM 1779 O O . ALA B 1 36 ? 8.883 -4.5 2.135 1 98.75 36 ALA B O 1
ATOM 1780 N N . PRO B 1 37 ? 6.785 -5.219 1.581 1 98.44 37 PRO B N 1
ATOM 1781 C CA . PRO B 1 37 ? 7.305 -5.957 0.429 1 98.44 37 PRO B CA 1
ATOM 1782 C C . PRO B 1 37 ? 7.906 -5.047 -0.637 1 98.44 37 PRO B C 1
ATOM 1784 O O . PRO B 1 37 ? 7.465 -3.904 -0.798 1 98.44 37 PRO B O 1
ATOM 1787 N N . CYS B 1 38 ? 8.914 -5.562 -1.27 1 97.25 38 CYS B N 1
ATOM 1788 C CA . CYS B 1 38 ? 9.602 -4.773 -2.283 1 97.25 38 CYS B CA 1
ATOM 1789 C C . CYS B 1 38 ? 10.195 -5.668 -3.367 1 97.25 38 CYS B C 1
ATOM 1791 O O . CYS B 1 38 ? 11.125 -6.43 -3.109 1 97.25 38 CYS B O 1
ATOM 1793 N N . HIS B 1 39 ? 9.586 -5.465 -4.543 1 95.5 39 HIS B N 1
ATOM 1794 C CA . HIS B 1 39 ? 10.125 -6.188 -5.691 1 95.5 39 HIS B CA 1
ATOM 1795 C C . HIS B 1 39 ? 11.578 -5.809 -5.949 1 95.5 39 HIS B C 1
ATOM 1797 O O . HIS B 1 39 ? 11.93 -4.629 -5.891 1 95.5 39 HIS B O 1
ATOM 1803 N N . TYR B 1 40 ? 12.469 -6.762 -6.152 1 95.81 40 TYR B N 1
ATOM 1804 C CA . TYR B 1 40 ? 13.891 -6.609 -6.43 1 95.81 40 TYR B CA 1
ATOM 1805 C C . TYR B 1 40 ? 14.625 -6.008 -5.23 1 95.81 40 TYR B C 1
ATOM 1807 O O . TYR B 1 40 ? 15.781 -5.598 -5.344 1 95.81 40 TYR B O 1
ATOM 1815 N N . ARG B 1 41 ? 13.961 -5.828 -4.074 1 96.06 41 ARG B N 1
ATOM 1816 C CA . ARG B 1 41 ? 14.523 -5.312 -2.832 1 96.06 41 ARG B CA 1
ATOM 1817 C C . ARG B 1 41 ? 15.258 -3.992 -3.066 1 96.06 41 ARG B C 1
ATOM 1819 O O . ARG B 1 41 ? 16.359 -3.789 -2.562 1 96.06 41 ARG B O 1
ATOM 1826 N N . THR B 1 42 ? 14.617 -3.168 -3.895 1 97.5 42 THR B N 1
ATOM 1827 C CA . THR B 1 42 ? 15.203 -1.875 -4.219 1 97.5 42 THR B CA 1
ATOM 1828 C C . THR B 1 42 ? 15.039 -0.897 -3.061 1 97.5 42 THR B C 1
ATOM 1830 O O . THR B 1 42 ? 15.742 0.114 -2.988 1 97.5 42 THR B O 1
ATOM 1833 N N . GLU B 1 43 ? 14.117 -1.129 -2.125 1 98 43 GLU B N 1
ATOM 1834 C CA . GLU B 1 43 ? 13.828 -0.308 -0.954 1 98 43 GLU B CA 1
ATOM 1835 C C . GLU B 1 43 ? 13.758 1.172 -1.319 1 98 43 GLU B C 1
ATOM 1837 O O . GLU B 1 43 ? 14.492 1.989 -0.752 1 98 43 GLU B O 1
ATOM 1842 N N . PRO B 1 44 ? 12.789 1.487 -2.23 1 98.56 44 PRO B N 1
ATOM 1843 C CA . PRO B 1 44 ? 12.75 2.809 -2.861 1 98.56 44 PRO B CA 1
ATOM 1844 C C . PRO B 1 44 ? 12.133 3.875 -1.962 1 98.56 44 PRO B C 1
ATOM 1846 O O . PRO B 1 44 ? 12.039 5.043 -2.355 1 98.56 44 PRO B O 1
ATOM 1849 N N . TRP B 1 45 ? 11.695 3.58 -0.774 1 98.88 45 TRP B N 1
ATOM 1850 C CA . TRP B 1 45 ? 11.016 4.508 0.121 1 98.88 45 TRP B CA 1
ATOM 1851 C C . TRP B 1 45 ? 12 5.496 0.734 1 98.88 45 TRP B C 1
ATOM 1853 O O . TRP B 1 45 ? 13.141 5.141 1.04 1 98.88 45 TRP B O 1
ATOM 1863 N N . ARG B 1 46 ? 11.547 6.73 0.89 1 98.88 46 ARG B N 1
ATOM 1864 C CA . ARG B 1 46 ? 12.188 7.789 1.66 1 98.88 46 ARG B CA 1
ATOM 1865 C C . ARG B 1 46 ? 11.219 8.398 2.672 1 98.88 46 ARG B C 1
ATOM 1867 O O . ARG B 1 46 ? 10.062 8.656 2.348 1 98.88 46 ARG B O 1
ATOM 1874 N N . PHE B 1 47 ? 11.719 8.547 3.85 1 98.94 47 PHE B N 1
ATOM 1875 C CA . PHE B 1 47 ? 10.906 9.102 4.922 1 98.94 47 PHE B CA 1
ATOM 1876 C C . PHE B 1 47 ? 11.43 10.461 5.359 1 98.94 47 PHE B C 1
ATOM 1878 O O . PHE B 1 47 ? 12.641 10.648 5.496 1 98.94 47 PHE B O 1
ATOM 1885 N N . PHE B 1 48 ? 10.555 11.422 5.551 1 98.94 48 PHE B N 1
ATOM 1886 C CA . PHE B 1 48 ? 10.875 12.734 6.098 1 98.94 48 PHE B CA 1
ATOM 1887 C C . PHE B 1 48 ? 10.031 13.023 7.336 1 98.94 48 PHE B C 1
ATOM 1889 O O . PHE B 1 48 ? 8.797 13.086 7.254 1 98.94 48 PHE B O 1
ATOM 1896 N N . VAL B 1 49 ? 10.688 13.188 8.453 1 98.94 49 VAL B N 1
ATOM 1897 C CA . VAL B 1 49 ? 10 13.398 9.719 1 98.94 49 VAL B CA 1
ATOM 1898 C C . VAL B 1 49 ? 9.977 14.891 10.055 1 98.94 49 VAL B C 1
ATOM 1900 O O . VAL B 1 49 ? 11.031 15.508 10.242 1 98.94 49 VAL B O 1
ATOM 1903 N N . LEU B 1 50 ? 8.797 15.438 10.07 1 98.88 50 LEU B N 1
ATOM 1904 C CA . LEU B 1 50 ? 8.641 16.859 10.352 1 98.88 50 LEU B CA 1
ATOM 1905 C C . LEU B 1 50 ? 8.039 17.078 11.734 1 98.88 50 LEU B C 1
ATOM 1907 O O . LEU B 1 50 ? 6.922 16.641 12.008 1 98.88 50 LEU B O 1
ATOM 1911 N N . GLU B 1 51 ? 8.742 17.766 12.602 1 97.62 51 GLU B N 1
ATOM 1912 C CA . GLU B 1 51 ? 8.312 18.234 13.922 1 97.62 51 GLU B CA 1
ATOM 1913 C C . GLU B 1 51 ? 8.664 19.703 14.141 1 97.62 51 GLU B C 1
ATOM 1915 O O . GLU B 1 51 ? 9.477 20.266 13.406 1 97.62 51 GLU B O 1
ATOM 1920 N N . GLY B 1 52 ? 7.965 20.312 15.07 1 95 52 GLY B N 1
ATOM 1921 C CA . GLY B 1 52 ? 8.297 21.688 15.414 1 95 52 GLY B CA 1
ATOM 1922 C C . GLY B 1 52 ? 8.328 22.609 14.203 1 95 52 GLY B C 1
ATOM 1923 O O . GLY B 1 52 ? 7.352 22.688 13.461 1 95 52 GLY B O 1
ATOM 1924 N N . GLU B 1 53 ? 9.5 23.188 13.945 1 96.75 53 GLU B N 1
ATOM 1925 C CA . GLU B 1 53 ? 9.633 24.172 12.875 1 96.75 53 GLU B CA 1
ATOM 1926 C C . GLU B 1 53 ? 9.57 23.516 11.508 1 96.75 53 GLU B C 1
ATOM 1928 O O . GLU B 1 53 ? 9.25 24.172 10.508 1 96.75 53 GLU B O 1
ATOM 1933 N N . GLY B 1 54 ? 9.914 22.281 11.438 1 98.12 54 GLY B N 1
ATOM 1934 C CA . GLY B 1 54 ? 9.828 21.562 10.164 1 98.12 54 GLY B CA 1
ATOM 1935 C C . GLY B 1 54 ? 8.438 21.594 9.562 1 98.12 54 GLY B C 1
ATOM 1936 O O . GLY B 1 54 ? 8.281 21.672 8.344 1 98.12 54 GLY B O 1
ATOM 1937 N N . ARG B 1 55 ? 7.465 21.562 10.359 1 98.5 55 ARG B N 1
ATOM 1938 C CA . ARG B 1 55 ? 6.082 21.625 9.898 1 98.5 55 ARG B CA 1
ATOM 1939 C C . ARG B 1 55 ? 5.777 23 9.297 1 98.5 55 ARG B C 1
ATOM 1941 O O . ARG B 1 55 ? 5.047 23.094 8.312 1 98.5 55 ARG B O 1
ATOM 1948 N N . LYS B 1 56 ? 6.336 24 9.875 1 98.44 56 LYS B N 1
ATOM 1949 C CA . LYS B 1 56 ? 6.129 25.344 9.344 1 98.44 56 LYS B CA 1
ATOM 1950 C C . LYS B 1 56 ? 6.75 25.484 7.953 1 98.44 56 LYS B C 1
ATOM 1952 O O . LYS B 1 56 ? 6.184 26.156 7.082 1 98.44 56 LYS B O 1
ATOM 1957 N N . LYS B 1 57 ? 7.883 24.906 7.816 1 98.62 57 LYS B N 1
ATOM 1958 C CA . LYS B 1 57 ? 8.539 24.953 6.512 1 98.62 57 LYS B CA 1
ATOM 1959 C C . LYS B 1 57 ? 7.656 24.312 5.438 1 98.62 57 LYS B C 1
ATOM 1961 O O . LYS B 1 57 ? 7.555 24.828 4.324 1 98.62 57 LYS B O 1
ATOM 1966 N N . LEU B 1 58 ? 7.066 23.172 5.75 1 98.81 58 LEU B N 1
ATOM 1967 C CA . LEU B 1 58 ? 6.133 22.562 4.82 1 98.81 58 LEU B CA 1
ATOM 1968 C C . LEU B 1 58 ? 4.957 23.484 4.527 1 98.81 58 LEU B C 1
ATOM 1970 O O . LEU B 1 58 ? 4.5 23.562 3.385 1 98.81 58 LEU B O 1
ATOM 1974 N N . GLY B 1 59 ? 4.492 24.109 5.574 1 98.81 59 GLY B N 1
ATOM 1975 C CA . GLY B 1 59 ? 3.42 25.078 5.395 1 98.81 59 GLY B CA 1
ATOM 1976 C C . GLY B 1 59 ? 3.77 26.188 4.41 1 98.81 59 GLY B C 1
ATOM 1977 O O . GLY B 1 59 ? 2.936 26.578 3.594 1 98.81 59 GLY B O 1
ATOM 1978 N N . GLU B 1 60 ? 4.945 26.656 4.512 1 98.62 60 GLU B N 1
ATOM 1979 C CA . GLU B 1 60 ? 5.406 27.703 3.592 1 98.62 60 GLU B CA 1
ATOM 1980 C C . GLU B 1 60 ? 5.406 27.188 2.152 1 98.62 60 GLU B C 1
ATOM 1982 O O . GLU B 1 60 ? 5.043 27.922 1.231 1 98.62 60 GLU B O 1
ATOM 1987 N N . VAL B 1 61 ? 5.859 26 1.93 1 98.75 61 VAL B N 1
ATOM 1988 C CA . VAL B 1 61 ? 5.879 25.406 0.601 1 98.75 61 VAL B CA 1
ATOM 1989 C C . VAL B 1 61 ? 4.453 25.297 0.064 1 98.75 61 VAL B C 1
ATOM 1991 O O . VAL B 1 61 ? 4.188 25.641 -1.089 1 98.75 61 VAL B O 1
ATOM 1994 N N . LEU B 1 62 ? 3.537 24.812 0.929 1 98.81 62 LEU B N 1
ATOM 1995 C CA . LEU B 1 62 ? 2.139 24.688 0.533 1 98.81 62 LEU B CA 1
ATOM 1996 C C . LEU B 1 62 ? 1.551 26.047 0.155 1 98.81 62 LEU B C 1
ATOM 1998 O O . LEU B 1 62 ? 0.817 26.156 -0.83 1 98.81 62 LEU B O 1
ATOM 2002 N N . GLU B 1 63 ? 1.879 27.016 0.928 1 98.81 63 GLU B N 1
ATOM 2003 C CA . GLU B 1 63 ? 1.413 28.359 0.634 1 98.81 63 GLU B CA 1
ATOM 2004 C C . GLU B 1 63 ? 1.937 28.844 -0.715 1 98.81 63 GLU B C 1
ATOM 2006 O O . GLU B 1 63 ? 1.187 29.422 -1.509 1 98.81 63 GLU B O 1
ATOM 2011 N N . GLN B 1 64 ? 3.184 28.672 -0.958 1 98.75 64 GLN B N 1
ATOM 2012 C CA . GLN B 1 64 ? 3.789 29.094 -2.217 1 98.75 64 GLN B CA 1
ATOM 2013 C C . GLN B 1 64 ? 3.135 28.391 -3.404 1 98.75 64 GLN B C 1
ATOM 2015 O O . GLN B 1 64 ? 2.877 29.016 -4.434 1 98.75 64 GLN B O 1
ATOM 2020 N N . ILE B 1 65 ? 2.877 27.125 -3.252 1 98.69 65 ILE B N 1
ATOM 2021 C CA . ILE B 1 65 ? 2.211 26.359 -4.305 1 98.69 65 ILE B CA 1
ATOM 2022 C C . ILE B 1 65 ? 0.829 26.953 -4.574 1 98.69 65 ILE B C 1
ATOM 2024 O O . ILE B 1 65 ? 0.433 27.125 -5.73 1 98.69 65 ILE B O 1
ATOM 2028 N N . ALA B 1 66 ? 0.129 27.25 -3.527 1 98.62 66 ALA B N 1
ATOM 2029 C CA . ALA B 1 66 ? -1.194 27.859 -3.674 1 98.62 66 ALA B CA 1
ATOM 2030 C C . ALA B 1 66 ? -1.112 29.188 -4.414 1 98.62 66 ALA B C 1
ATOM 2032 O O . ALA B 1 66 ? -1.915 29.453 -5.309 1 98.62 66 ALA B O 1
ATOM 2033 N N . LYS B 1 67 ? -0.157 29.969 -4.07 1 98.62 67 LYS B N 1
ATOM 2034 C CA . LYS B 1 67 ? 0.047 31.25 -4.73 1 98.62 67 LYS B CA 1
ATOM 2035 C C . LYS B 1 67 ? 0.358 31.078 -6.211 1 98.62 67 LYS B C 1
ATOM 2037 O O . LYS B 1 67 ? -0.202 31.766 -7.059 1 98.62 67 LYS B O 1
ATOM 2042 N N . ASN B 1 68 ? 1.25 30.172 -6.5 1 98.12 68 ASN B N 1
ATOM 2043 C CA . ASN B 1 68 ? 1.62 29.891 -7.883 1 98.12 68 ASN B CA 1
ATOM 2044 C C . ASN B 1 68 ? 0.42 29.422 -8.703 1 98.12 68 ASN B C 1
ATOM 2046 O O . ASN B 1 68 ? 0.388 29.594 -9.922 1 98.12 68 ASN B O 1
ATOM 2050 N N . ASN B 1 69 ? -0.507 28.859 -7.977 1 97.19 69 ASN B N 1
ATOM 2051 C CA . ASN B 1 69 ? -1.694 28.359 -8.664 1 97.19 69 ASN B CA 1
ATOM 2052 C C . ASN B 1 69 ? -2.811 29.391 -8.68 1 97.19 69 ASN B C 1
ATOM 2054 O O . ASN B 1 69 ? -3.967 29.062 -8.945 1 97.19 69 ASN B O 1
ATOM 2058 N N . GLY B 1 70 ? -2.514 30.578 -8.203 1 97.38 70 GLY B N 1
ATOM 2059 C CA . GLY B 1 70 ? -3.395 31.71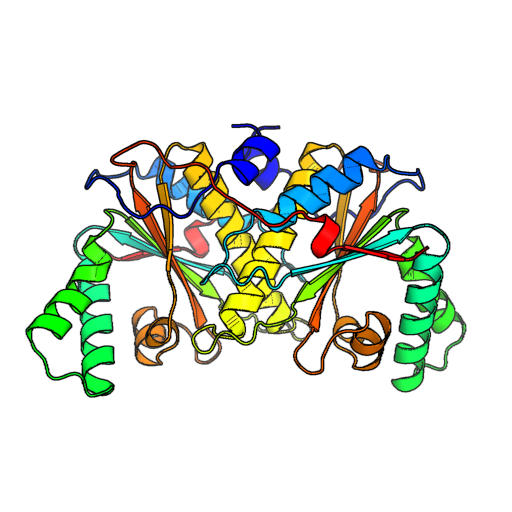9 -8.438 1 97.38 70 GLY B CA 1
ATOM 2060 C C . GLY B 1 70 ? -4.168 32.125 -7.199 1 97.38 70 GLY B C 1
ATOM 2061 O O . GLY B 1 70 ? -5.043 33 -7.273 1 97.38 70 GLY B O 1
ATOM 2062 N N . GLU B 1 71 ? -3.916 31.484 -6.078 1 97.88 71 GLU B N 1
ATOM 2063 C CA . GLU B 1 71 ? -4.613 31.906 -4.863 1 97.88 71 GLU B CA 1
ATOM 2064 C C . GLU B 1 71 ? -4.098 33.25 -4.359 1 97.88 71 GLU B C 1
ATOM 2066 O O . GLU B 1 71 ? -2.896 33.406 -4.137 1 97.88 71 GLU B O 1
ATOM 2071 N N . GLU B 1 72 ? -5.059 34.188 -4.125 1 97.81 72 GLU B N 1
ATOM 2072 C CA . GLU B 1 72 ? -4.66 35.531 -3.693 1 97.81 72 GLU B CA 1
ATOM 2073 C C . GLU B 1 72 ? -5.312 35.875 -2.363 1 97.81 72 GLU B C 1
ATOM 2075 O O . GLU B 1 72 ? -4.906 36.844 -1.715 1 97.81 72 GLU B O 1
ATOM 2080 N N . ASP B 1 73 ? -6.27 35.094 -2.023 1 98.38 73 ASP B N 1
ATOM 2081 C CA . ASP B 1 73 ? -6.965 35.344 -0.769 1 98.38 73 ASP B CA 1
ATOM 2082 C C . ASP B 1 73 ? -6.062 35.094 0.431 1 98.38 73 ASP B C 1
ATOM 2084 O O . ASP B 1 73 ? -5.695 33.938 0.691 1 98.38 73 ASP B O 1
ATOM 2088 N N . GLU B 1 74 ? -5.777 36.094 1.184 1 98.06 74 GLU B N 1
ATOM 2089 C CA . GLU B 1 74 ? -4.824 36 2.287 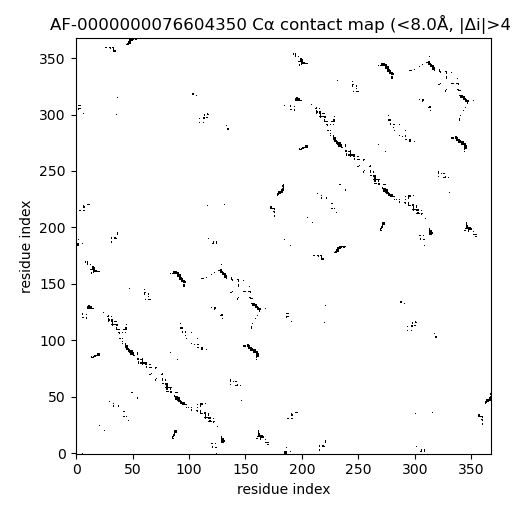1 98.06 74 GLU B CA 1
ATOM 2090 C C . GLU B 1 74 ? -5.32 35.031 3.369 1 98.06 74 GLU B C 1
ATOM 2092 O O . GLU B 1 74 ? -4.52 34.375 4.016 1 98.06 74 GLU B O 1
ATOM 2097 N N . ILE B 1 75 ? -6.57 35.062 3.621 1 98.38 75 ILE B N 1
ATOM 2098 C CA . ILE B 1 75 ? -7.148 34.156 4.625 1 98.38 75 ILE B CA 1
ATOM 2099 C C . ILE B 1 75 ? -6.961 32.719 4.199 1 98.38 75 ILE B C 1
ATOM 2101 O O . ILE B 1 75 ? -6.566 31.859 5.008 1 98.38 75 ILE B O 1
ATOM 2105 N N . LYS B 1 76 ? -7.184 32.438 2.93 1 98.12 76 LYS B N 1
ATOM 2106 C CA . LYS B 1 76 ? -7 31.078 2.406 1 98.12 76 LYS B CA 1
ATOM 2107 C C . LYS B 1 76 ? -5.531 30.672 2.434 1 98.12 76 LYS B C 1
ATOM 2109 O O . LYS B 1 76 ? -5.203 29.516 2.715 1 98.12 76 LYS B O 1
ATOM 2114 N N . LEU B 1 77 ? -4.719 31.609 2.113 1 98.5 77 LEU B N 1
ATOM 2115 C CA . LEU B 1 77 ? -3.285 31.344 2.127 1 98.5 77 LEU B CA 1
ATOM 2116 C C . LEU B 1 77 ? -2.803 31.031 3.541 1 98.5 77 LEU B C 1
ATOM 2118 O O . LEU B 1 77 ? -1.99 30.125 3.744 1 98.5 77 LEU B O 1
ATOM 2122 N N . GLU B 1 78 ? -3.264 31.734 4.52 1 98.44 78 GLU B N 1
ATOM 2123 C CA . GLU B 1 78 ? -2.912 31.484 5.914 1 98.44 78 GLU B CA 1
ATOM 2124 C C . GLU B 1 78 ? -3.387 30.109 6.359 1 98.44 78 GLU B C 1
ATOM 2126 O O . GLU B 1 78 ? -2.67 29.391 7.07 1 98.44 78 GLU B O 1
ATOM 2131 N N . LYS B 1 79 ? -4.578 29.797 5.973 1 98.31 79 LYS B N 1
ATOM 2132 C CA . LYS B 1 79 ? -5.113 28.469 6.289 1 98.31 79 LYS B CA 1
ATOM 2133 C C . LYS B 1 79 ? -4.258 27.375 5.668 1 98.31 79 LYS B C 1
ATOM 2135 O O . LYS B 1 79 ? -4.004 26.344 6.305 1 98.31 79 LYS B O 1
ATOM 2140 N N . THR B 1 80 ? -3.869 27.609 4.445 1 98.44 80 THR B N 1
ATOM 2141 C CA . THR B 1 80 ? -3.025 26.656 3.742 1 98.44 80 THR B CA 1
ATOM 2142 C C . THR B 1 80 ? -1.688 26.484 4.457 1 98.44 80 THR B C 1
ATOM 2144 O O . THR B 1 80 ? -1.23 25.359 4.668 1 98.44 80 THR B O 1
ATOM 2147 N N . ARG B 1 81 ? -1.135 27.516 4.852 1 98.31 81 ARG B N 1
ATOM 2148 C CA . ARG B 1 81 ? 0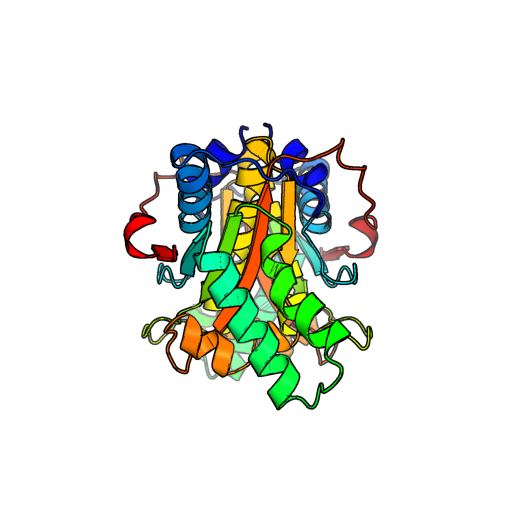.155 27.516 5.535 1 98.31 81 ARG B CA 1
ATOM 2149 C C . ARG B 1 81 ? 0.061 26.781 6.875 1 98.31 81 ARG B C 1
ATOM 2151 O O . ARG B 1 81 ? 1.024 26.156 7.312 1 98.31 81 ARG B O 1
ATOM 2158 N N . ALA B 1 82 ? -1.069 26.797 7.512 1 98.44 82 ALA B N 1
ATOM 2159 C CA . ALA B 1 82 ? -1.257 26.25 8.859 1 98.44 82 ALA B CA 1
ATOM 2160 C C . ALA B 1 82 ? -1.586 24.766 8.82 1 98.44 82 ALA B C 1
ATOM 2162 O O . ALA B 1 82 ? -1.553 24.094 9.844 1 98.44 82 ALA B O 1
ATOM 2163 N N . LYS B 1 83 ? -1.838 24.219 7.664 1 98.5 83 LYS B N 1
ATOM 2164 C CA . LYS B 1 83 ? -2.312 22.844 7.531 1 98.5 83 LYS B CA 1
ATOM 2165 C C . LYS B 1 83 ? -1.358 21.859 8.203 1 98.5 83 LYS B C 1
ATOM 2167 O O . LYS B 1 83 ? -1.791 20.984 8.945 1 98.5 83 LYS B O 1
ATOM 2172 N N . PRO B 1 84 ? -0.019 22.031 8.039 1 98.56 84 PRO B N 1
ATOM 2173 C CA . PRO B 1 84 ? 0.879 21.047 8.641 1 98.56 84 PRO B CA 1
ATOM 2174 C C . PRO B 1 84 ? 0.879 21.094 10.164 1 98.56 84 PRO B C 1
ATOM 2176 O O . PRO B 1 84 ? 1.375 20.172 10.82 1 98.56 84 PRO B O 1
ATOM 2179 N N . LEU B 1 85 ? 0.288 22.141 10.734 1 98.25 85 LEU B N 1
ATOM 2180 C CA . LEU B 1 85 ? 0.31 22.312 12.18 1 98.25 85 LEU B CA 1
ATOM 2181 C C . LEU B 1 85 ? -0.857 21.578 12.836 1 98.25 85 LEU B C 1
ATOM 2183 O O . LEU B 1 85 ? -0.96 21.531 14.062 1 98.25 85 LEU B O 1
ATOM 2187 N N . ARG B 1 86 ? -1.639 20.906 12.008 1 98 86 ARG B N 1
ATOM 2188 C CA . ARG B 1 86 ? -2.82 20.203 12.5 1 98 86 ARG B CA 1
ATOM 2189 C C . ARG B 1 86 ? -2.432 18.969 13.297 1 98 86 ARG B C 1
ATOM 2191 O O . ARG B 1 86 ? -3.26 18.391 14.008 1 98 86 ARG B O 1
ATOM 2198 N N . ALA B 1 87 ? -1.207 18.5 13.188 1 98.69 87 ALA B N 1
ATOM 2199 C CA . ALA B 1 87 ? -0.67 17.359 13.945 1 98.69 87 ALA B CA 1
ATOM 2200 C C . ALA B 1 87 ? 0.737 17.672 14.453 1 98.69 87 ALA B C 1
ATOM 2202 O O . ALA B 1 87 ? 1.484 18.422 13.828 1 98.69 87 ALA B O 1
ATOM 2203 N N . PRO B 1 88 ? 1.107 17.125 15.57 1 98.62 88 PRO B N 1
ATOM 2204 C CA . PRO B 1 88 ? 2.443 17.359 16.109 1 98.62 88 PRO B CA 1
ATOM 2205 C C . PRO B 1 88 ? 3.545 16.672 15.312 1 98.62 88 PRO B C 1
ATOM 2207 O O . PRO B 1 88 ? 4.723 17.016 15.453 1 98.62 88 PRO B O 1
ATOM 2210 N N . LEU B 1 89 ? 3.18 15.703 14.531 1 98.81 89 LEU B N 1
ATOM 2211 C CA . LEU B 1 89 ? 4.113 14.914 13.734 1 98.81 89 LEU B CA 1
ATOM 2212 C C . LEU B 1 89 ? 3.566 14.68 12.328 1 98.81 89 LEU B C 1
ATOM 2214 O O . LEU B 1 89 ? 2.395 14.328 12.164 1 98.81 89 LEU B O 1
ATOM 2218 N N . ILE B 1 90 ? 4.391 14.945 11.352 1 98.94 90 ILE B N 1
ATOM 2219 C CA . ILE B 1 90 ? 4.129 14.5 9.984 1 98.94 90 ILE B CA 1
ATOM 2220 C C . ILE B 1 90 ? 5.273 13.617 9.5 1 98.94 90 ILE B C 1
ATOM 2222 O O . ILE B 1 90 ? 6.445 13.992 9.602 1 98.94 90 ILE B O 1
ATOM 2226 N N . ILE B 1 91 ? 4.98 12.477 9.086 1 98.94 91 ILE B N 1
ATOM 2227 C CA . ILE B 1 91 ? 5.941 11.68 8.328 1 98.94 91 ILE B CA 1
ATOM 2228 C C . ILE B 1 91 ? 5.57 11.695 6.844 1 98.94 91 ILE B C 1
ATOM 2230 O O . ILE B 1 91 ? 4.57 11.094 6.445 1 98.94 91 ILE B O 1
ATOM 2234 N N . THR B 1 92 ? 6.328 12.43 6.055 1 98.94 92 THR B N 1
ATOM 2235 C CA . THR B 1 92 ? 6.164 12.422 4.605 1 98.94 92 THR B CA 1
ATOM 2236 C C . THR B 1 92 ? 6.863 11.211 3.992 1 98.94 92 THR B C 1
ATOM 2238 O O . THR B 1 92 ? 8.008 10.906 4.336 1 98.94 92 THR B O 1
ATOM 2241 N N . VAL B 1 93 ? 6.137 10.516 3.129 1 98.94 93 VAL B N 1
ATOM 2242 C CA . VAL B 1 93 ? 6.68 9.32 2.492 1 98.94 93 VAL B CA 1
ATOM 2243 C C . VAL B 1 93 ? 6.785 9.547 0.984 1 98.94 93 VAL B C 1
ATOM 2245 O O . VAL B 1 93 ? 5.828 9.992 0.349 1 98.94 93 VAL B O 1
ATOM 2248 N N . ALA B 1 94 ? 7.949 9.266 0.462 1 98.94 94 ALA B N 1
ATOM 2249 C CA . ALA B 1 94 ? 8.203 9.461 -0.963 1 98.94 94 ALA B CA 1
ATOM 2250 C C . ALA B 1 94 ? 8.844 8.219 -1.58 1 98.94 94 ALA B C 1
ATOM 2252 O O . ALA B 1 94 ? 9.352 7.352 -0.863 1 98.94 94 ALA B O 1
ATOM 2253 N N . VAL B 1 95 ? 8.695 8.117 -2.881 1 98.88 95 VAL B N 1
ATOM 2254 C CA . VAL B 1 95 ? 9.398 7.098 -3.646 1 98.88 95 VAL B CA 1
ATOM 2255 C C . VAL B 1 95 ? 10.594 7.723 -4.371 1 98.88 95 VAL B C 1
ATOM 2257 O O . VAL B 1 95 ? 10.484 8.812 -4.926 1 98.88 95 VAL B O 1
ATOM 2260 N N . GLU B 1 96 ? 11.703 7.18 -4.238 1 98.38 96 GLU B N 1
ATOM 2261 C CA . GLU B 1 96 ? 12.875 7.379 -5.086 1 98.38 96 GLU B CA 1
ATOM 2262 C C . GLU B 1 96 ? 13.203 6.117 -5.879 1 98.38 96 GLU B C 1
ATOM 2264 O O . GLU B 1 96 ? 13.836 5.199 -5.355 1 98.38 96 GLU B O 1
ATOM 2269 N N . PRO B 1 97 ? 12.727 6.137 -7.105 1 96.94 97 PRO B N 1
ATOM 2270 C CA . PRO B 1 97 ? 12.922 4.906 -7.875 1 96.94 97 PRO B CA 1
ATOM 2271 C C . PRO B 1 97 ? 14.391 4.512 -8 1 96.94 97 PRO B C 1
ATOM 2273 O O . PRO B 1 97 ? 15.258 5.383 -8.102 1 96.94 97 PRO B O 1
ATOM 2276 N N . SER B 1 98 ? 14.625 3.219 -8.039 1 96.75 98 SER B N 1
ATOM 2277 C CA . SER B 1 98 ? 15.977 2.691 -8.148 1 96.75 98 SER B CA 1
ATOM 2278 C C . SER B 1 98 ? 16.453 2.682 -9.602 1 96.75 98 SER B C 1
ATOM 2280 O O . SER B 1 98 ? 15.664 2.926 -10.516 1 96.75 98 SER B O 1
ATOM 2282 N N . ASP B 1 99 ? 17.781 2.422 -9.766 1 94.62 99 ASP B N 1
ATOM 2283 C CA . ASP B 1 99 ? 18.359 2.293 -11.102 1 94.62 99 ASP B CA 1
ATOM 2284 C C . ASP B 1 99 ? 18.344 0.838 -11.562 1 94.62 99 ASP B C 1
ATOM 2286 O O . ASP B 1 99 ? 18.984 0.49 -12.555 1 94.62 99 ASP B O 1
ATOM 2290 N N . HIS B 1 100 ? 17.641 0.043 -10.82 1 95.81 100 HIS B N 1
ATOM 2291 C CA . HIS B 1 100 ? 17.562 -1.355 -11.227 1 95.81 100 HIS B CA 1
ATOM 2292 C C . HIS B 1 100 ? 16.875 -1.497 -12.586 1 95.81 100 HIS B C 1
ATOM 2294 O O . HIS B 1 100 ? 15.742 -1.037 -12.766 1 95.81 100 HIS B O 1
ATOM 2300 N N . PRO B 1 101 ? 17.5 -2.139 -13.469 1 94.81 101 PRO B N 1
ATOM 2301 C CA . PRO B 1 101 ? 17.031 -2.117 -14.852 1 94.81 101 PRO B CA 1
ATOM 2302 C C . PRO B 1 101 ? 15.695 -2.846 -15.023 1 94.81 101 PRO B C 1
ATOM 2304 O O . PRO B 1 101 ? 14.945 -2.561 -15.961 1 94.81 101 PRO B O 1
ATOM 2307 N N . GLU B 1 102 ? 15.383 -3.752 -14.156 1 94.69 102 GLU B N 1
ATOM 2308 C CA . GLU B 1 102 ? 14.164 -4.543 -14.328 1 94.69 102 GLU B CA 1
ATOM 2309 C C . GLU B 1 102 ? 13.039 -4.02 -13.453 1 94.69 102 GLU B C 1
ATOM 2311 O O . GLU B 1 102 ? 11.898 -4.484 -13.555 1 94.69 102 GLU B O 1
ATOM 2316 N N . ALA B 1 103 ? 13.367 -3.129 -12.539 1 95.81 103 ALA B N 1
ATOM 2317 C CA . ALA B 1 103 ? 12.344 -2.605 -11.648 1 95.81 103 ALA B CA 1
ATOM 2318 C C . ALA B 1 103 ? 11.398 -1.665 -12.391 1 95.81 103 ALA B C 1
ATOM 2320 O O . ALA B 1 103 ? 11.836 -0.705 -13.023 1 95.81 103 ALA B O 1
ATOM 2321 N N . LEU B 1 104 ? 10.18 -1.991 -12.359 1 96.31 104 LEU B N 1
ATOM 2322 C CA . LEU B 1 104 ? 9.18 -1.128 -12.977 1 96.31 104 LEU B CA 1
ATOM 2323 C C . LEU B 1 104 ? 8.75 -0.023 -12.016 1 96.31 104 LEU B C 1
ATOM 2325 O O . LEU B 1 104 ? 8.586 -0.266 -10.82 1 96.31 104 LEU B O 1
ATOM 2329 N N . HIS B 1 105 ? 8.555 1.169 -12.508 1 96.5 105 HIS B N 1
ATOM 2330 C CA . HIS B 1 105 ? 8.211 2.336 -11.703 1 96.5 105 HIS B CA 1
ATOM 2331 C C . HIS B 1 105 ? 6.957 2.082 -10.867 1 96.5 105 HIS B C 1
ATOM 2333 O O . HIS B 1 105 ? 6.93 2.381 -9.672 1 96.5 105 HIS B O 1
ATOM 2339 N N . LEU B 1 106 ? 5.945 1.53 -11.484 1 97.44 106 LEU B N 1
ATOM 2340 C CA . LEU B 1 106 ? 4.684 1.273 -10.805 1 97.44 106 LEU B CA 1
ATOM 2341 C C . LEU B 1 106 ? 4.883 0.326 -9.625 1 97.44 106 LEU B C 1
ATOM 2343 O O . LEU B 1 106 ? 4.238 0.478 -8.586 1 97.44 106 LEU B O 1
ATOM 2347 N N . GLU B 1 107 ? 5.742 -0.62 -9.758 1 98.25 107 GLU B N 1
ATOM 2348 C CA . GLU B 1 107 ? 5.992 -1.589 -8.695 1 98.25 107 GLU B CA 1
ATOM 2349 C C . GLU B 1 107 ? 6.754 -0.953 -7.539 1 98.25 107 GLU B C 1
ATOM 2351 O O . GLU B 1 107 ? 6.566 -1.335 -6.383 1 98.25 107 GLU B O 1
ATOM 2356 N N . GLU B 1 108 ? 7.648 -0.006 -7.867 1 98.38 108 GLU B N 1
ATOM 2357 C CA . GLU B 1 108 ? 8.336 0.743 -6.816 1 98.38 108 GLU B CA 1
ATOM 2358 C C . GLU B 1 108 ? 7.352 1.608 -6.027 1 98.38 108 GLU B C 1
ATOM 2360 O O . GLU B 1 108 ? 7.426 1.68 -4.801 1 98.38 108 GLU B O 1
ATOM 2365 N N . ILE B 1 109 ? 6.43 2.199 -6.734 1 98.5 109 ILE B N 1
ATOM 2366 C CA . ILE B 1 109 ? 5.363 2.963 -6.094 1 98.5 109 ILE B CA 1
ATOM 2367 C C . ILE B 1 109 ? 4.543 2.045 -5.191 1 98.5 109 ILE B C 1
ATOM 2369 O O . ILE B 1 109 ? 4.191 2.42 -4.07 1 98.5 109 ILE B O 1
ATOM 2373 N N . GLY B 1 110 ? 4.266 0.875 -5.699 1 98.75 110 GLY B N 1
ATOM 2374 C CA . GLY B 1 110 ? 3.525 -0.099 -4.914 1 98.75 110 GLY B CA 1
ATOM 2375 C C . GLY B 1 110 ? 4.207 -0.451 -3.604 1 98.75 110 GLY B C 1
ATOM 2376 O O . GLY B 1 110 ? 3.551 -0.545 -2.564 1 98.75 110 GLY B O 1
ATOM 2377 N N . ALA B 1 111 ? 5.508 -0.645 -3.678 1 98.81 111 ALA B N 1
ATOM 2378 C CA . ALA B 1 111 ? 6.273 -0.94 -2.469 1 98.81 111 ALA B CA 1
ATOM 2379 C C . ALA B 1 111 ? 6.141 0.184 -1.446 1 98.81 111 ALA B C 1
ATOM 2381 O O . ALA B 1 111 ? 5.977 -0.072 -0.25 1 98.81 111 ALA B O 1
ATOM 2382 N N . VAL B 1 112 ? 6.199 1.378 -1.896 1 98.94 112 VAL B N 1
ATOM 2383 C CA . VAL B 1 112 ? 6.156 2.525 -0.996 1 98.94 112 VAL B CA 1
ATOM 2384 C C . VAL B 1 112 ? 4.75 2.678 -0.416 1 98.94 112 VAL B C 1
ATOM 2386 O O . VAL B 1 112 ? 4.59 3.012 0.76 1 98.94 112 VAL B O 1
ATOM 2389 N N . TYR B 1 113 ? 3.717 2.418 -1.197 1 98.94 113 TYR B N 1
ATOM 2390 C CA . TYR B 1 113 ? 2.359 2.467 -0.664 1 98.94 113 TYR B CA 1
ATOM 2391 C C . TYR B 1 113 ? 2.139 1.368 0.368 1 98.94 113 TYR B C 1
ATOM 2393 O O . TYR B 1 113 ? 1.429 1.569 1.356 1 98.94 113 TYR B O 1
ATOM 2401 N N . ALA B 1 114 ? 2.703 0.228 0.139 1 98.94 114 ALA B N 1
ATOM 2402 C CA . ALA B 1 114 ? 2.666 -0.821 1.155 1 98.94 114 ALA B CA 1
ATOM 2403 C C . ALA B 1 114 ? 3.363 -0.369 2.436 1 98.94 114 ALA B C 1
ATOM 2405 O O . ALA B 1 114 ? 2.9 -0.667 3.539 1 98.94 114 ALA B O 1
ATOM 2406 N N . ALA B 1 115 ? 4.473 0.321 2.266 1 98.94 115 ALA B N 1
ATOM 2407 C CA . ALA B 1 115 ? 5.176 0.879 3.416 1 98.94 115 ALA B CA 1
ATOM 2408 C C . ALA B 1 115 ? 4.281 1.846 4.191 1 98.94 115 ALA B C 1
ATOM 2410 O O . ALA B 1 115 ? 4.246 1.814 5.422 1 98.94 115 ALA B O 1
ATOM 2411 N N . ILE B 1 116 ? 3.598 2.676 3.471 1 98.94 116 ILE B N 1
ATOM 2412 C CA . ILE B 1 116 ? 2.689 3.627 4.102 1 98.94 116 ILE B CA 1
ATOM 2413 C C . ILE B 1 116 ? 1.648 2.877 4.93 1 98.94 116 ILE B C 1
ATOM 2415 O O . ILE B 1 116 ? 1.378 3.242 6.078 1 98.94 116 ILE B O 1
ATOM 2419 N N . GLN B 1 117 ? 1.104 1.848 4.367 1 98.94 117 GLN B N 1
ATOM 2420 C CA . GLN B 1 117 ? 0.074 1.115 5.098 1 98.94 117 GLN B CA 1
ATOM 2421 C C . GLN B 1 117 ? 0.652 0.444 6.34 1 98.94 117 GLN B C 1
ATOM 2423 O O . GLN B 1 117 ? 0.008 0.41 7.391 1 98.94 117 GLN B O 1
ATOM 2428 N N . ASN B 1 118 ? 1.883 -0.136 6.234 1 98.94 118 ASN B N 1
ATOM 2429 C CA . ASN B 1 118 ? 2.564 -0.635 7.422 1 98.94 118 ASN B CA 1
ATOM 2430 C C . ASN B 1 118 ? 2.668 0.438 8.5 1 98.94 118 ASN B C 1
ATOM 2432 O O . ASN B 1 118 ? 2.381 0.177 9.672 1 98.94 118 ASN B O 1
ATOM 2436 N N . MET B 1 119 ? 3.053 1.581 8.109 1 99 119 MET B N 1
ATOM 2437 C CA . MET B 1 119 ? 3.27 2.676 9.055 1 99 119 MET B CA 1
ATOM 2438 C C . MET B 1 119 ? 1.96 3.092 9.719 1 99 119 MET B C 1
ATOM 2440 O O . MET B 1 119 ? 1.922 3.35 10.922 1 99 119 MET B O 1
ATOM 2444 N N . LEU B 1 120 ? 0.906 3.154 8.922 1 98.94 120 LEU B N 1
ATOM 2445 C CA . LEU B 1 120 ? -0.404 3.518 9.453 1 98.94 120 LEU B CA 1
ATOM 2446 C C . LEU B 1 120 ? -0.884 2.484 10.469 1 98.94 120 LEU B C 1
ATOM 2448 O O . LEU B 1 120 ? -1.387 2.846 11.539 1 98.94 120 LEU B O 1
ATOM 2452 N N . LEU B 1 121 ? -0.722 1.238 10.172 1 98.94 121 LEU B N 1
ATOM 2453 C CA . LEU B 1 121 ? -1.125 0.179 11.086 1 98.94 121 LEU B CA 1
ATOM 2454 C C . LEU B 1 121 ? -0.264 0.194 12.344 1 98.94 121 LEU B C 1
ATOM 2456 O O . LEU B 1 121 ? -0.769 -0.021 13.453 1 98.94 121 LEU B O 1
ATOM 2460 N N . ALA B 1 122 ? 1.031 0.414 12.156 1 98.88 122 ALA B N 1
ATOM 2461 C CA . ALA B 1 122 ? 1.926 0.515 13.305 1 98.88 122 ALA B CA 1
ATOM 2462 C C . ALA B 1 122 ? 1.511 1.661 14.227 1 98.88 122 ALA B C 1
ATOM 2464 O O . ALA B 1 122 ? 1.392 1.48 15.438 1 98.88 122 ALA B O 1
ATOM 2465 N N . ALA B 1 123 ? 1.271 2.84 13.672 1 98.88 123 ALA B N 1
ATOM 2466 C CA . ALA B 1 123 ? 0.829 3.988 14.461 1 98.88 123 ALA B CA 1
ATOM 2467 C C . ALA B 1 123 ? -0.44 3.66 15.242 1 98.88 123 ALA B C 1
ATOM 2469 O O . ALA B 1 123 ? -0.526 3.938 16.438 1 98.88 123 ALA B O 1
ATOM 2470 N N . HIS B 1 124 ? -1.375 3.055 14.562 1 98.69 124 HIS B N 1
ATOM 2471 C CA . HIS B 1 124 ? -2.639 2.67 15.18 1 98.69 124 HIS B CA 1
ATOM 2472 C C . HIS B 1 124 ? -2.41 1.711 16.344 1 98.69 124 HIS B C 1
ATOM 2474 O O . HIS B 1 124 ? -2.994 1.88 17.422 1 98.69 124 HIS B O 1
ATOM 2480 N N . SER B 1 125 ? -1.545 0.765 16.156 1 98.5 125 SER B N 1
ATOM 2481 C CA . SER B 1 125 ? -1.281 -0.234 17.188 1 98.5 125 SER B CA 1
ATOM 2482 C C . SER B 1 125 ? -0.568 0.383 18.391 1 98.5 125 SER B C 1
ATOM 2484 O O . SER B 1 125 ? -0.612 -0.164 19.484 1 98.5 125 SER B O 1
ATOM 2486 N N . LEU B 1 126 ? 0.055 1.497 18.172 1 98.38 126 LEU B N 1
ATOM 2487 C CA . LEU B 1 126 ? 0.808 2.178 19.219 1 98.38 126 LEU B CA 1
ATOM 2488 C C . LEU B 1 126 ? -0.05 3.238 19.906 1 98.38 126 LEU B C 1
ATOM 2490 O O . LEU B 1 126 ? 0.458 4.043 20.688 1 98.38 126 LEU B O 1
ATOM 2494 N N . GLY B 1 127 ? -1.325 3.291 19.547 1 97.62 127 GLY B N 1
ATOM 2495 C CA . GLY B 1 127 ? -2.279 4.152 20.219 1 97.62 127 GLY B CA 1
ATOM 2496 C C . GLY B 1 127 ? -2.395 5.527 19.594 1 97.62 127 GLY B C 1
ATOM 2497 O O . GLY B 1 127 ? -2.955 6.449 20.188 1 97.62 127 GLY B O 1
ATOM 2498 N N . LEU B 1 128 ? -1.826 5.68 18.438 1 98.69 128 LEU B N 1
ATOM 2499 C CA . LEU B 1 128 ? -1.846 6.965 17.75 1 98.69 128 LEU B CA 1
ATOM 2500 C C . LEU B 1 128 ? -2.953 7.004 16.703 1 98.69 128 LEU B C 1
ATOM 2502 O O . LEU B 1 128 ? -3.35 5.961 16.172 1 98.69 128 LEU B O 1
ATOM 2506 N N . ALA B 1 129 ? -3.529 8.18 16.484 1 98.56 129 ALA B N 1
ATOM 2507 C CA . ALA B 1 129 ? -4.359 8.461 15.328 1 98.56 129 ALA B CA 1
ATOM 2508 C C . ALA B 1 129 ? -3.523 9.023 14.18 1 98.56 129 ALA B C 1
ATOM 2510 O O . ALA B 1 129 ? -2.48 9.641 14.406 1 98.56 129 ALA B O 1
ATOM 2511 N N . SER B 1 130 ? -3.951 8.781 13.008 1 98.62 130 SER B N 1
ATOM 2512 C CA . SER B 1 130 ? -3.252 9.297 11.828 1 98.62 130 SER B CA 1
ATOM 2513 C C . SER B 1 130 ? -4.211 9.492 10.664 1 98.62 130 SER B C 1
ATOM 2515 O O . SER B 1 130 ? -5.289 8.898 10.625 1 98.62 130 SER B O 1
ATOM 2517 N N . ILE B 1 131 ? -3.881 10.359 9.805 1 98.5 131 ILE B N 1
ATOM 2518 C CA . ILE B 1 131 ? -4.578 10.531 8.539 1 98.5 131 ILE B CA 1
ATOM 2519 C C . ILE B 1 131 ? -3.564 10.711 7.406 1 98.5 131 ILE B C 1
ATOM 2521 O O . ILE B 1 131 ? -2.572 11.422 7.562 1 98.5 131 ILE B O 1
ATOM 2525 N N . TRP B 1 132 ? -3.742 9.906 6.344 1 98.81 132 TRP B N 1
ATOM 2526 C CA . TRP B 1 132 ? -2.967 9.977 5.109 1 98.81 132 TRP B CA 1
ATOM 2527 C C . TRP B 1 132 ? -3.512 11.062 4.188 1 98.81 132 TRP B C 1
ATOM 2529 O O . TRP B 1 132 ? -4.605 10.922 3.631 1 98.81 132 TRP B O 1
ATOM 2539 N N . ARG B 1 133 ? -2.703 12.164 3.977 1 98.38 133 ARG B N 1
ATOM 2540 C CA . ARG B 1 133 ? -3.145 13.281 3.146 1 98.38 133 ARG B CA 1
ATOM 2541 C C . ARG B 1 133 ? -2.34 13.352 1.853 1 98.38 133 ARG B C 1
ATOM 2543 O O . ARG B 1 133 ? -1.136 13.094 1.85 1 98.38 133 ARG B O 1
ATOM 2550 N N . THR B 1 134 ? -3.023 13.602 0.846 1 97.75 134 THR B N 1
ATOM 2551 C CA . THR B 1 134 ? -2.449 13.922 -0.455 1 97.75 134 THR B CA 1
ATOM 2552 C C . THR B 1 134 ? -3.201 15.078 -1.106 1 97.75 134 THR B C 1
ATOM 2554 O O . THR B 1 134 ? -3.67 15.984 -0.418 1 97.75 134 THR B O 1
ATOM 2557 N N . GLY B 1 135 ? -3.359 15.047 -2.43 1 95.81 135 GLY B N 1
ATOM 2558 C CA . GLY B 1 135 ? -3.963 16.109 -3.215 1 95.81 135 GLY B CA 1
ATOM 2559 C C . GLY B 1 135 ? -3.002 16.734 -4.211 1 95.81 135 GLY B C 1
ATOM 2560 O O . GLY B 1 135 ? -1.809 16.438 -4.203 1 95.81 135 GLY B O 1
ATOM 2561 N N . LYS B 1 136 ? -3.463 17.625 -5.031 1 95.69 136 LYS B N 1
ATOM 2562 C CA . LYS B 1 136 ? -2.711 18.188 -6.152 1 95.69 136 LYS B CA 1
ATOM 2563 C C . LYS B 1 136 ? -1.399 18.812 -5.68 1 95.69 136 LYS B C 1
ATOM 2565 O O . LYS B 1 136 ? -0.352 18.609 -6.297 1 95.69 136 LYS B O 1
ATOM 2570 N N . PRO B 1 137 ? -1.4 19.547 -4.559 1 97.19 137 PRO B N 1
ATOM 2571 C CA . PRO B 1 137 ? -0.141 20.156 -4.125 1 97.19 137 PRO B CA 1
ATOM 2572 C C . PRO B 1 137 ? 0.938 19.125 -3.812 1 97.19 137 PRO B C 1
ATOM 2574 O O . PRO B 1 137 ? 2.131 19.422 -3.916 1 97.19 137 PRO B O 1
ATOM 2577 N N . THR B 1 138 ? 0.547 17.938 -3.441 1 98.06 138 THR B N 1
ATOM 2578 C CA . THR B 1 138 ? 1.479 16.875 -3.102 1 98.06 138 THR B CA 1
ATOM 2579 C C . THR B 1 138 ? 2.416 16.578 -4.27 1 98.06 138 THR B C 1
ATOM 2581 O O . THR B 1 138 ? 3.582 16.234 -4.066 1 98.06 138 THR B O 1
ATOM 2584 N N . TYR B 1 139 ? 1.924 16.797 -5.453 1 97.56 139 TYR B N 1
ATOM 2585 C CA . TYR B 1 139 ? 2.641 16.344 -6.641 1 97.56 139 TYR B CA 1
ATOM 2586 C C . TYR B 1 139 ? 3.26 17.516 -7.391 1 97.56 139 TYR B C 1
ATOM 2588 O O . TYR B 1 139 ? 3.744 17.359 -8.516 1 97.56 139 TYR B O 1
ATOM 2596 N N . ASP B 1 140 ? 3.211 18.703 -6.77 1 97.56 140 ASP B N 1
ATOM 2597 C CA . ASP B 1 140 ? 3.814 19.891 -7.348 1 97.56 140 ASP B CA 1
ATOM 2598 C C . ASP B 1 140 ? 5.336 19.781 -7.371 1 97.56 140 ASP B C 1
ATOM 2600 O O . ASP B 1 140 ? 5.945 19.297 -6.418 1 97.56 140 ASP B O 1
ATOM 2604 N N . PRO B 1 141 ? 5.977 20.297 -8.461 1 97.31 141 PRO B N 1
ATOM 2605 C CA . PRO B 1 141 ? 7.438 20.266 -8.531 1 97.31 141 PRO B CA 1
ATOM 2606 C C . PRO B 1 141 ? 8.109 20.922 -7.328 1 97.31 141 PRO B C 1
ATOM 2608 O O . PRO B 1 141 ? 9.172 20.469 -6.887 1 97.31 141 PRO B O 1
ATOM 2611 N N . LEU B 1 142 ? 7.496 21.906 -6.738 1 98 142 LEU B N 1
ATOM 2612 C CA . LEU B 1 142 ? 8.07 22.578 -5.582 1 98 142 LEU B CA 1
ATOM 2613 C C . LEU B 1 142 ? 8.117 21.656 -4.375 1 98 142 LEU B C 1
ATOM 2615 O O . LEU B 1 142 ? 9.031 21.75 -3.545 1 98 142 LEU B O 1
ATOM 2619 N N . MET B 1 143 ? 7.109 20.797 -4.305 1 98.25 143 MET B N 1
ATOM 2620 C CA . MET B 1 143 ? 7.078 19.844 -3.207 1 98.25 143 MET B CA 1
ATOM 2621 C C . MET B 1 143 ? 8.25 18.875 -3.303 1 98.25 143 MET B C 1
ATOM 2623 O O . MET B 1 143 ? 8.945 18.625 -2.312 1 98.25 143 MET B O 1
ATOM 2627 N N . LYS B 1 144 ? 8.453 18.344 -4.477 1 97.19 144 LYS B N 1
ATOM 2628 C CA . LYS B 1 144 ? 9.578 17.453 -4.75 1 97.19 144 LYS B CA 1
ATOM 2629 C C . LYS B 1 144 ? 10.906 18.125 -4.422 1 97.19 144 LYS B C 1
ATOM 2631 O O . LYS B 1 144 ? 11.789 17.5 -3.818 1 97.19 144 LYS B O 1
ATOM 2636 N N . GLN B 1 145 ? 11.039 19.344 -4.801 1 97.75 145 GLN B N 1
ATOM 2637 C CA . GLN B 1 145 ? 12.258 20.109 -4.559 1 97.75 145 GLN B CA 1
ATOM 2638 C C . GLN B 1 145 ? 12.492 20.312 -3.064 1 97.75 145 GLN B C 1
ATOM 2640 O O . GLN B 1 145 ? 13.625 20.188 -2.586 1 97.75 145 GLN B O 1
ATOM 2645 N N . PHE B 1 146 ? 11.461 20.609 -2.395 1 98.62 146 PHE B N 1
ATOM 2646 C CA . PHE B 1 146 ? 11.562 20.859 -0.961 1 98.62 146 PHE B CA 1
ATOM 2647 C C . PHE B 1 146 ? 12.156 19.641 -0.249 1 98.62 146 PHE B C 1
ATOM 2649 O O . PHE B 1 146 ? 12.984 19.797 0.652 1 98.62 146 PHE B O 1
ATOM 2656 N N . PHE B 1 147 ? 11.742 18.438 -0.674 1 98.75 147 PHE B N 1
ATOM 2657 C CA . PHE B 1 147 ? 12.188 17.234 0.006 1 98.75 147 PHE B CA 1
ATOM 2658 C C . PHE B 1 147 ? 13.453 16.672 -0.642 1 98.75 147 PHE B C 1
ATOM 2660 O O . PHE B 1 147 ? 13.953 15.633 -0.235 1 98.75 147 PHE B O 1
ATOM 2667 N N . GLY B 1 148 ? 13.969 17.359 -1.638 1 98.44 148 GLY B N 1
ATOM 2668 C CA . GLY B 1 148 ? 15.227 16.969 -2.254 1 98.44 148 GLY B CA 1
ATOM 2669 C C . GLY B 1 148 ? 15.133 15.688 -3.057 1 98.44 148 GLY B C 1
ATOM 2670 O O . GLY B 1 148 ? 16.078 14.898 -3.086 1 98.44 148 GLY B O 1
ATOM 2671 N N . LEU B 1 149 ? 14 15.484 -3.664 1 98.31 149 LEU B N 1
ATOM 2672 C CA . LEU B 1 149 ? 13.797 14.281 -4.461 1 98.31 149 LEU B CA 1
ATOM 2673 C C . LEU B 1 149 ? 14.328 14.469 -5.879 1 98.31 149 LEU B C 1
ATOM 2675 O O . LEU B 1 149 ? 14.398 15.594 -6.375 1 98.31 149 LEU B O 1
ATOM 2679 N N . SER B 1 150 ? 14.719 13.391 -6.488 1 97.38 150 SER B N 1
ATOM 2680 C CA . SER B 1 150 ? 15.148 13.422 -7.883 1 97.38 150 SER B CA 1
ATOM 2681 C C . SER B 1 150 ? 13.977 13.719 -8.812 1 97.38 150 SER B C 1
ATOM 2683 O O . SER B 1 150 ? 12.828 13.797 -8.367 1 97.38 150 SER B O 1
ATOM 2685 N N . GLU B 1 151 ? 14.25 13.883 -10.102 1 95.38 151 GLU B N 1
ATOM 2686 C CA . GLU B 1 151 ? 13.219 14.141 -11.102 1 95.38 151 GLU B CA 1
ATOM 2687 C C . GLU B 1 151 ? 12.211 12.992 -11.164 1 95.38 151 GLU B C 1
ATOM 2689 O O . GLU B 1 151 ? 11.031 13.211 -11.43 1 95.38 151 GLU B O 1
ATOM 2694 N N . ASP B 1 152 ? 12.703 11.781 -10.805 1 95.75 152 ASP B N 1
ATOM 2695 C CA . ASP B 1 152 ? 11.844 10.609 -10.891 1 95.75 152 ASP B CA 1
ATOM 2696 C C . ASP B 1 152 ? 11.188 10.305 -9.547 1 95.75 152 ASP B C 1
ATOM 2698 O O . ASP B 1 152 ? 10.344 9.414 -9.445 1 95.75 152 ASP B O 1
ATOM 2702 N N . GLY B 1 153 ? 11.656 11.016 -8.531 1 97.88 153 GLY B N 1
ATOM 2703 C CA . GLY B 1 153 ? 11.055 10.859 -7.219 1 97.88 153 GLY B CA 1
ATOM 2704 C C . GLY B 1 153 ? 9.688 11.508 -7.098 1 97.88 153 GLY B C 1
ATOM 2705 O O . GLY B 1 153 ? 9.312 12.336 -7.934 1 97.88 153 GLY B O 1
ATOM 2706 N N . GLU B 1 154 ? 8.961 11.07 -6.137 1 98.19 154 GLU B N 1
ATOM 2707 C CA . GLU B 1 154 ? 7.617 11.617 -5.938 1 98.19 154 GLU B CA 1
ATOM 2708 C C . GLU B 1 154 ? 7.156 11.43 -4.496 1 98.19 154 GLU B C 1
ATOM 2710 O O . GLU B 1 154 ? 7.359 10.367 -3.904 1 98.19 154 GLU B O 1
ATOM 2715 N N . VAL B 1 155 ? 6.562 12.5 -3.961 1 98.88 155 VAL B N 1
ATOM 2716 C CA . VAL B 1 155 ? 5.895 12.352 -2.672 1 98.88 155 VAL B CA 1
ATOM 2717 C C . VAL B 1 155 ? 4.598 11.562 -2.852 1 98.88 155 VAL B C 1
ATOM 2719 O O . VAL B 1 155 ? 3.814 11.844 -3.762 1 98.88 155 VAL B O 1
ATOM 2722 N N . LEU B 1 156 ? 4.379 10.578 -1.952 1 98.81 156 LEU B N 1
ATOM 2723 C CA . LEU B 1 156 ? 3.197 9.734 -2.102 1 98.81 156 LEU B CA 1
ATOM 2724 C C . LEU B 1 156 ? 2.217 9.961 -0.957 1 98.81 156 LEU B C 1
ATOM 2726 O O . LEU B 1 156 ? 1.068 9.523 -1.019 1 98.81 156 LEU B O 1
ATOM 2730 N N . GLY B 1 157 ? 2.711 10.648 0.081 1 98.56 157 GLY B N 1
ATOM 2731 C CA . GLY B 1 157 ? 1.738 10.945 1.119 1 98.56 157 GLY B CA 1
ATOM 2732 C C . GLY B 1 157 ? 2.344 11.656 2.316 1 98.56 157 GLY B C 1
ATOM 2733 O O . GLY B 1 157 ? 3.535 11.508 2.594 1 98.56 157 GLY B O 1
ATOM 2734 N N . PHE B 1 158 ? 1.52 12.445 2.982 1 98.94 158 PHE B N 1
ATOM 2735 C CA . PHE B 1 158 ? 1.785 13.031 4.293 1 98.94 158 PHE B CA 1
ATOM 2736 C C . PHE B 1 158 ? 0.994 12.32 5.379 1 98.94 158 PHE B C 1
ATOM 2738 O O . PHE B 1 158 ? -0.238 12.352 5.383 1 98.94 158 PHE B O 1
ATOM 2745 N N . LEU B 1 159 ? 1.7 11.672 6.254 1 98.94 159 LEU B N 1
ATOM 2746 C CA . LEU B 1 159 ? 1.043 11.031 7.391 1 98.94 159 LEU B CA 1
ATOM 2747 C C . LEU B 1 159 ? 1.008 11.969 8.594 1 98.94 159 LEU B C 1
ATOM 2749 O O . LEU B 1 159 ? 2.02 12.148 9.273 1 98.94 159 LEU B O 1
ATOM 2753 N N . TYR B 1 160 ? -0.164 12.555 8.789 1 98.94 160 TYR B N 1
ATOM 2754 C CA . TYR B 1 160 ? -0.378 13.344 10 1 98.94 160 TYR B CA 1
ATOM 2755 C C . TYR B 1 160 ? -0.66 12.445 11.195 1 98.94 160 TYR B C 1
ATOM 2757 O O . TYR B 1 160 ? -1.596 11.641 11.172 1 98.94 160 TYR B O 1
ATOM 2765 N N . ILE B 1 161 ? 0.127 12.586 12.266 1 98.88 161 ILE B N 1
ATOM 2766 C CA . ILE B 1 161 ? 0.058 11.617 13.352 1 98.88 161 ILE B CA 1
ATOM 2767 C C . ILE B 1 161 ? 0.028 12.344 14.688 1 98.88 161 ILE B C 1
ATOM 2769 O O . ILE B 1 161 ? 0.765 13.305 14.898 1 98.88 161 ILE B O 1
ATOM 2773 N N . GLY B 1 162 ? -0.772 11.867 15.594 1 98.81 162 GLY B N 1
ATOM 2774 C CA . GLY B 1 162 ? -0.833 12.344 16.953 1 98.81 162 GLY B CA 1
ATOM 2775 C C . GLY B 1 162 ? -1.732 11.508 17.844 1 98.81 162 GLY B C 1
ATOM 2776 O O . GLY B 1 162 ? -2.406 10.594 17.375 1 98.81 162 GLY B O 1
ATOM 2777 N N . TYR B 1 163 ? -1.702 11.789 19.125 1 98.75 163 TYR B N 1
ATOM 2778 C CA . TYR B 1 163 ? -2.65 11.148 20.031 1 98.75 163 TYR B CA 1
ATOM 2779 C C . TYR B 1 163 ? -4.066 11.641 19.766 1 98.75 163 TYR B C 1
ATOM 2781 O O . TYR B 1 163 ? -4.297 12.844 19.641 1 98.75 163 TYR B O 1
ATOM 2789 N N . PRO B 1 164 ? -4.996 10.719 19.703 1 98.38 164 PRO B N 1
ATOM 2790 C CA . PRO B 1 164 ? -6.359 11.141 19.375 1 98.38 164 PRO B CA 1
ATOM 2791 C C . PRO B 1 164 ? -7 11.992 20.453 1 98.38 164 PRO B C 1
ATOM 2793 O O . PRO B 1 164 ? -6.801 11.734 21.656 1 98.38 164 PRO B O 1
ATOM 2796 N N . LYS B 1 165 ? -7.703 13.023 20.062 1 98.06 165 LYS B N 1
ATOM 2797 C CA . LYS B 1 165 ? -8.406 13.891 21 1 98.06 165 LYS B CA 1
ATOM 2798 C C . LYS B 1 165 ? -9.68 13.227 21.516 1 98.06 165 LYS B C 1
ATOM 2800 O O . LYS B 1 165 ? -10.234 13.648 22.531 1 98.06 165 LYS B O 1
ATOM 2805 N N . ARG B 1 166 ? -10.164 12.289 20.781 1 95.75 166 ARG B N 1
ATOM 2806 C CA . ARG B 1 166 ? -11.336 11.516 21.172 1 95.75 166 ARG B CA 1
ATOM 2807 C C . ARG B 1 166 ? -11.305 10.125 20.547 1 95.75 166 ARG B C 1
ATOM 2809 O O . ARG B 1 166 ? -10.375 9.789 19.812 1 95.75 166 ARG B O 1
ATOM 2816 N N . TYR B 1 167 ? -12.297 9.398 20.969 1 93.5 167 TYR B N 1
ATOM 2817 C CA . TYR B 1 167 ? -12.391 8.062 20.391 1 93.5 167 TYR B CA 1
ATOM 2818 C C . TYR B 1 167 ? -12.555 8.125 18.875 1 93.5 167 TYR B C 1
ATOM 2820 O O . TYR B 1 167 ? -13.281 8.977 18.359 1 93.5 167 TYR B O 1
ATOM 2828 N N . MET B 1 168 ? -11.875 7.23 18.188 1 91 168 MET B N 1
ATOM 2829 C CA . MET B 1 168 ? -12.023 7.125 16.75 1 91 168 MET B CA 1
ATOM 2830 C C . MET B 1 168 ? -13.297 6.375 16.375 1 91 168 MET B C 1
ATOM 2832 O O . MET B 1 168 ? -13.562 5.293 16.906 1 91 168 MET B O 1
ATOM 2836 N N . PRO B 1 169 ? -14.047 6.957 15.531 1 90.62 169 PRO B N 1
ATOM 2837 C CA . PRO B 1 169 ? -15.32 6.309 15.188 1 90.62 169 PRO B CA 1
ATOM 2838 C C . PRO B 1 169 ? -15.125 5.012 14.414 1 90.62 169 PRO B C 1
ATOM 2840 O O . PRO B 1 169 ? -14.07 4.789 13.82 1 90.62 169 PRO B O 1
ATOM 2843 N N . ASP B 1 170 ? -16.25 4.195 14.469 1 91.62 170 ASP B N 1
ATOM 2844 C CA . ASP B 1 170 ? -16.234 3 13.625 1 91.62 170 ASP B CA 1
ATOM 2845 C C . ASP B 1 170 ? -16.344 3.367 12.148 1 91.62 170 ASP B C 1
ATOM 2847 O O . ASP B 1 170 ? -16.953 4.375 11.797 1 91.62 170 ASP B O 1
ATOM 2851 N N . GLY B 1 171 ? -15.641 2.535 11.391 1 91.88 171 GLY B N 1
ATOM 2852 C CA . GLY B 1 171 ? -15.734 2.74 9.953 1 91.88 171 GLY B CA 1
ATOM 2853 C C . GLY B 1 171 ? -16.828 1.916 9.305 1 91.88 171 GLY B C 1
ATOM 2854 O O . GLY B 1 171 ? -17.5 1.123 9.969 1 91.88 171 GLY B O 1
ATOM 2855 N N . LYS B 1 172 ? -17.062 2.283 8.039 1 93.88 172 LYS B N 1
ATOM 2856 C CA . LYS B 1 172 ? -17.969 1.501 7.195 1 93.88 172 LYS B CA 1
ATOM 2857 C C . LYS B 1 172 ? -17.312 1.186 5.852 1 93.88 172 LYS B C 1
ATOM 2859 O O . LYS B 1 172 ? -16.641 2.035 5.27 1 93.88 172 LYS B O 1
ATOM 2864 N N . ARG B 1 173 ? -17.484 -0 5.453 1 96.06 173 ARG B N 1
ATOM 2865 C CA . ARG B 1 173 ? -17.016 -0.44 4.148 1 96.06 173 ARG B CA 1
ATOM 2866 C C . ARG B 1 173 ? -18.062 -1.273 3.432 1 96.06 173 ARG B C 1
ATOM 2868 O O . ARG B 1 173 ? -18.875 -1.944 4.074 1 96.06 173 ARG B O 1
ATOM 2875 N N . LYS B 1 174 ? -18.016 -1.135 2.088 1 95.5 174 LYS B N 1
ATOM 2876 C CA . LYS B 1 174 ? -18.766 -2.113 1.308 1 95.5 174 LYS B CA 1
ATOM 2877 C C . LYS B 1 174 ? -18.266 -3.529 1.562 1 95.5 174 LYS B C 1
ATOM 2879 O O . LYS B 1 174 ? -17.078 -3.721 1.87 1 95.5 174 LYS B O 1
ATOM 2884 N N . SER B 1 175 ? -19.219 -4.461 1.432 1 97.75 175 SER B N 1
ATOM 2885 C CA . SER B 1 175 ? -18.812 -5.852 1.591 1 97.75 175 SER B CA 1
ATOM 2886 C C . SER B 1 175 ? -17.781 -6.25 0.545 1 97.75 175 SER B C 1
ATOM 2888 O O . SER B 1 175 ? -17.875 -5.852 -0.618 1 97.75 175 SER B O 1
ATOM 2890 N N . PHE B 1 176 ? -16.812 -7.066 0.952 1 98.62 176 PHE B N 1
ATOM 2891 C CA . PHE B 1 176 ? -15.852 -7.586 -0.01 1 98.62 176 PHE B CA 1
ATOM 2892 C C . PHE B 1 176 ? -16.547 -8.352 -1.125 1 98.62 176 PHE B C 1
ATOM 2894 O O . PHE B 1 176 ? -16.031 -8.469 -2.232 1 98.62 176 PHE B O 1
ATOM 2901 N N . GLU B 1 177 ? -17.703 -8.891 -0.884 1 98.5 177 GLU B N 1
ATOM 2902 C CA . GLU B 1 177 ? -18.469 -9.648 -1.872 1 98.5 177 GLU B CA 1
ATOM 2903 C C . GLU B 1 177 ? -18.781 -8.797 -3.098 1 98.5 177 GLU B C 1
ATOM 2905 O O . GLU B 1 177 ? -18.828 -9.305 -4.219 1 98.5 177 GLU B O 1
ATOM 2910 N N . ASP B 1 178 ? -18.984 -7.551 -2.881 1 98.25 178 ASP B N 1
ATOM 2911 C CA . ASP B 1 178 ? -19.406 -6.637 -3.943 1 98.25 178 ASP B CA 1
ATOM 2912 C C . ASP B 1 178 ? -18.234 -6.352 -4.895 1 98.25 178 ASP B C 1
ATOM 2914 O O . ASP B 1 178 ? -18.453 -5.848 -6.004 1 98.25 178 ASP B O 1
ATOM 2918 N N . VAL B 1 179 ? -17.078 -6.703 -4.465 1 98.62 179 VAL B N 1
ATOM 2919 C CA . VAL B 1 179 ? -15.914 -6.336 -5.27 1 98.62 179 VAL B CA 1
ATOM 2920 C C . VAL B 1 179 ? -15.086 -7.578 -5.586 1 98.62 179 VAL B C 1
ATOM 2922 O O . VAL B 1 179 ? -13.906 -7.473 -5.934 1 98.62 179 VAL B O 1
ATOM 2925 N N . THR B 1 180 ? -15.672 -8.75 -5.352 1 98.88 180 THR B N 1
ATOM 2926 C CA . THR B 1 180 ? -14.938 -9.992 -5.523 1 98.88 180 THR B CA 1
ATOM 2927 C C . THR B 1 180 ? -15.586 -10.859 -6.598 1 98.88 180 THR B C 1
ATOM 2929 O O . THR B 1 180 ? -16.812 -11 -6.637 1 98.88 180 THR B O 1
ATOM 2932 N N . LYS B 1 181 ? -14.797 -11.344 -7.488 1 98.81 181 LYS B N 1
ATOM 2933 C CA . LYS B 1 181 ? -15.211 -12.367 -8.445 1 98.81 181 LYS B CA 1
ATOM 2934 C C . LYS B 1 181 ? -14.414 -13.656 -8.242 1 98.81 181 LYS B C 1
ATOM 2936 O O . LYS B 1 181 ? -13.188 -13.633 -8.188 1 98.81 181 LYS B O 1
ATOM 2941 N N . TRP B 1 182 ? -15.109 -14.781 -8.109 1 98.5 182 TRP B N 1
ATOM 2942 C CA . TRP B 1 182 ? -14.484 -16.094 -8.008 1 98.5 182 TRP B CA 1
ATOM 2943 C C . TRP B 1 182 ? -14.344 -16.734 -9.383 1 98.5 182 TRP B C 1
ATOM 2945 O O . TRP B 1 182 ? -15.312 -16.812 -10.141 1 98.5 182 TRP B O 1
ATOM 2955 N N . ILE B 1 183 ? -13.156 -17.094 -9.695 1 97.12 183 ILE B N 1
ATOM 2956 C CA . ILE B 1 183 ? -12.859 -17.734 -10.977 1 97.12 183 ILE B CA 1
ATOM 2957 C C . ILE B 1 183 ? -12.445 -19.188 -10.758 1 97.12 183 ILE B C 1
ATOM 2959 O O . ILE B 1 183 ? -11.359 -19.453 -10.234 1 97.12 183 ILE B O 1
ATOM 2963 N N . ASN B 1 184 ? -13.297 -20.172 -11.102 1 89.69 184 ASN B N 1
ATOM 2964 C CA . ASN B 1 184 ? -13.062 -21.594 -10.867 1 89.69 184 ASN B CA 1
ATOM 2965 C C . ASN B 1 184 ? -12.922 -22.359 -12.18 1 89.69 184 ASN B C 1
ATOM 2967 O O . ASN B 1 184 ? -13.445 -21.922 -13.211 1 89.69 184 ASN B O 1
#